Protein AF-A0A923ZFN4-F1 (afdb_monomer)

Nearest PDB structures (foldseek):
  6bqt-assembly4_K  TM=2.083E-01  e=9.042E+00  Homo sapiens

Foldseek 3Di:
DQVVLLVLLLQLLQQCQDQDLVSNLVSLVSLLVVLQVQLVVLVVCVVVCLVVPFDPPDCLNVVLNVSSVVSNVVSVVSVVCSVVSVVDRDPDAACDADQVHHHSVLSSLVSSLVSLCSVLLSLLSVLVSGDPPDPVSVVSLLSSLQSLVVNLVSLVVNVVSPVVGHHHDDDDPLVVLVVVLSVLSNLLSLLSLLVDPAFRDYPNDTHHRDPHDPVSVCCNNPVSSVVNVVSVVVNVVVVVVVVVVVVD

Radius of gyration: 18.74 Å; Cα contacts (8 Å, |Δi|>4): 262; chains: 1; bounding box: 46×37×54 Å

Sequence (248 aa):
MTSFYLGLALALALTLNVRSPWLRAIGSLVAVAAMTLMAWSIILANRDGTFAAVAAGNSTPTILNVAAGILIVGALLILVAIPRLFRRDAGIVPPRSTVAAYGHLTRALHWASAILIIAAFTMGLFTAILPESRPERAEFLATHMAIGGAIFLLTMARLFERLVRPAPPTAGAAQGGHFLLYCLLIAISLTGLALATAPIPLLGLSLPNLPPSPIAEPLHRIVLPILLALLFAAHLGGAVKAIGRMAR

pLDDT: mean 93.88, std 5.05, range [63.19, 98.56]

Solvent-accessible surface area (backbone atoms only — not comparable to full-atom values): 13261 Å² total; per-residue (Å²): 115,51,69,57,58,55,48,49,21,49,50,38,18,51,25,67,70,50,66,53,41,66,49,29,42,52,26,49,52,52,50,30,50,52,32,46,52,54,24,47,53,52,54,44,34,62,74,74,42,56,48,73,73,46,62,91,88,60,61,58,60,59,53,48,52,52,48,26,53,51,30,48,53,50,27,51,54,51,61,72,44,44,72,55,42,74,75,46,85,60,70,87,69,43,79,57,44,32,62,85,42,71,7,51,59,60,50,26,52,50,42,25,42,54,47,46,49,55,51,31,53,56,44,50,54,50,45,71,61,48,55,91,85,42,74,66,39,58,56,51,45,54,29,30,53,34,46,38,52,49,44,36,54,48,50,51,52,50,51,50,48,61,72,79,35,52,57,50,89,66,65,68,70,62,39,54,50,53,52,52,50,52,54,47,50,47,50,39,31,52,23,47,28,21,68,36,92,55,62,43,68,48,97,91,42,70,43,74,43,42,77,75,50,90,64,26,57,61,36,43,76,47,54,44,52,52,54,46,53,53,52,50,52,52,50,51,53,52,51,54,55,53,54,60,58,75,75,108

Structure (mmCIF, N/CA/C/O backbone):
data_AF-A0A923ZFN4-F1
#
_entry.id   AF-A0A923ZFN4-F1
#
loop_
_atom_site.group_PDB
_atom_site.id
_atom_site.type_symbol
_atom_site.label_atom_id
_atom_site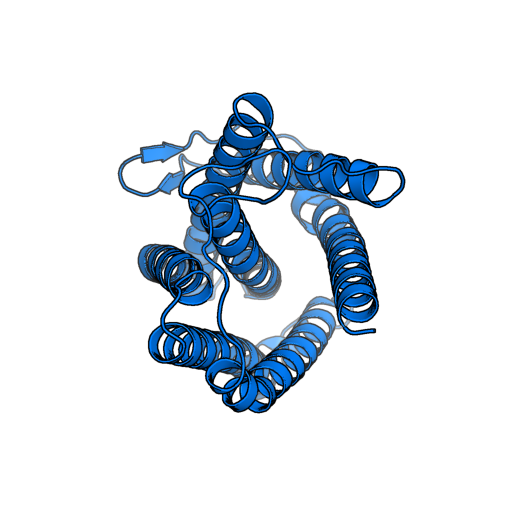.label_alt_id
_atom_site.label_comp_id
_atom_site.label_asym_id
_atom_site.label_entity_id
_atom_site.label_seq_id
_atom_site.pdbx_PDB_ins_code
_atom_site.Cartn_x
_atom_site.Cartn_y
_atom_site.Cartn_z
_atom_site.occupancy
_atom_site.B_iso_or_equiv
_atom_site.auth_seq_id
_atom_site.auth_comp_id
_atom_site.auth_asym_id
_atom_site.auth_atom_id
_atom_site.pdbx_PDB_model_num
ATOM 1 N N . MET A 1 1 ? 2.530 -11.638 13.449 1.00 91.31 1 MET A N 1
ATOM 2 C CA . MET A 1 1 ? 2.199 -11.549 11.998 1.00 91.31 1 MET A CA 1
ATOM 3 C C . MET A 1 1 ? 3.157 -10.729 11.106 1.00 91.31 1 MET A C 1
ATOM 5 O O . MET A 1 1 ? 3.299 -11.075 9.938 1.00 91.31 1 MET A O 1
ATOM 9 N N . THR A 1 2 ? 3.825 -9.667 11.574 1.00 94.75 2 THR A N 1
ATOM 10 C CA . THR A 1 2 ? 4.636 -8.744 10.734 1.00 94.75 2 THR A CA 1
ATOM 11 C C . THR A 1 2 ? 5.609 -9.401 9.746 1.00 94.75 2 THR A C 1
ATOM 13 O O . THR A 1 2 ? 5.580 -9.081 8.557 1.00 94.75 2 THR A O 1
ATOM 16 N N . SER A 1 3 ? 6.447 -10.340 10.197 1.00 94.50 3 SER A N 1
ATOM 17 C CA . SER A 1 3 ? 7.467 -10.977 9.347 1.00 94.50 3 SER A CA 1
ATOM 18 C C . SER A 1 3 ? 6.876 -11.694 8.132 1.00 94.50 3 SER A C 1
ATOM 20 O O . SER A 1 3 ? 7.501 -11.713 7.074 1.00 94.50 3 SER A O 1
ATOM 22 N N . PHE A 1 4 ? 5.655 -12.228 8.253 1.00 95.62 4 PHE A N 1
ATOM 23 C CA . PHE A 1 4 ? 4.947 -12.854 7.139 1.00 95.62 4 PHE A CA 1
ATOM 24 C C . PHE A 1 4 ? 4.652 -11.842 6.027 1.00 95.62 4 PHE A C 1
ATOM 26 O O . PHE A 1 4 ? 4.982 -12.100 4.875 1.00 95.62 4 PHE A O 1
ATOM 33 N N . TYR A 1 5 ? 4.101 -10.669 6.355 1.00 97.31 5 TYR A N 1
ATOM 34 C CA . TYR A 1 5 ? 3.775 -9.646 5.356 1.00 97.31 5 TYR A CA 1
ATOM 35 C C . TYR A 1 5 ? 5.023 -9.055 4.696 1.00 97.31 5 TYR A C 1
ATOM 37 O O . TYR A 1 5 ? 5.033 -8.843 3.485 1.00 97.31 5 TYR A O 1
ATOM 45 N N . LEU A 1 6 ? 6.092 -8.836 5.469 1.00 97.56 6 LEU A N 1
ATOM 46 C CA . LEU A 1 6 ? 7.369 -8.363 4.927 1.00 97.56 6 LEU A CA 1
ATOM 47 C C . LEU A 1 6 ? 8.006 -9.409 4.000 1.00 97.56 6 LEU A C 1
ATOM 49 O O . LEU A 1 6 ? 8.439 -9.071 2.898 1.00 97.56 6 LEU A O 1
ATOM 53 N N . GLY A 1 7 ? 8.006 -10.681 4.412 1.00 97.44 7 GLY A N 1
ATOM 54 C CA . GLY A 1 7 ? 8.492 -11.795 3.599 1.00 97.44 7 GLY A CA 1
ATOM 55 C C . GLY A 1 7 ? 7.668 -11.997 2.327 1.00 97.44 7 GLY A C 1
ATOM 56 O O . GLY A 1 7 ? 8.239 -12.145 1.249 1.00 97.44 7 GLY A O 1
ATOM 57 N N . LEU A 1 8 ? 6.338 -11.921 2.423 1.00 97.44 8 LEU A N 1
ATOM 58 C CA . LEU A 1 8 ? 5.418 -11.997 1.287 1.00 97.44 8 LEU A CA 1
ATOM 59 C C . LEU A 1 8 ? 5.671 -10.862 0.289 1.00 97.44 8 LEU A C 1
ATOM 61 O O . LEU A 1 8 ? 5.807 -11.116 -0.908 1.00 97.44 8 LEU A O 1
ATOM 65 N N . ALA A 1 9 ? 5.778 -9.620 0.771 1.00 97.94 9 ALA A N 1
ATOM 66 C CA . ALA A 1 9 ? 6.059 -8.466 -0.075 1.00 97.94 9 ALA A CA 1
ATOM 67 C C . ALA A 1 9 ? 7.410 -8.594 -0.783 1.00 97.94 9 ALA A C 1
ATOM 69 O O . ALA A 1 9 ? 7.492 -8.328 -1.980 1.00 97.94 9 ALA A O 1
ATOM 70 N N . LEU A 1 10 ? 8.449 -9.052 -0.078 1.00 96.94 10 LEU A N 1
ATOM 71 C CA . LEU A 1 10 ? 9.763 -9.298 -0.667 1.00 96.94 10 LEU A CA 1
ATOM 72 C C . LEU A 1 10 ? 9.712 -10.415 -1.719 1.00 96.94 10 LEU A C 1
ATOM 74 O O . LEU A 1 10 ? 10.181 -10.222 -2.839 1.00 96.94 10 LEU A O 1
ATOM 78 N N . ALA A 1 11 ? 9.114 -11.562 -1.394 1.00 97.19 11 ALA A N 1
ATOM 79 C CA . ALA A 1 11 ? 9.024 -12.704 -2.299 1.00 97.19 11 ALA A CA 1
ATOM 80 C C . ALA A 1 11 ? 8.291 -12.342 -3.599 1.00 97.19 11 ALA A C 1
ATOM 82 O O . ALA A 1 11 ? 8.778 -12.625 -4.697 1.00 97.19 11 ALA A O 1
ATOM 83 N N . LEU A 1 12 ? 7.154 -11.654 -3.495 1.00 97.25 12 LEU A N 1
ATOM 84 C CA . LEU A 1 12 ? 6.403 -11.162 -4.648 1.00 97.25 12 LEU A CA 1
ATOM 85 C C . LEU A 1 12 ? 7.184 -10.091 -5.423 1.00 97.25 12 LEU A C 1
ATOM 87 O O . LEU A 1 12 ? 7.295 -10.173 -6.645 1.00 97.25 12 LEU A O 1
ATOM 91 N N . ALA A 1 13 ? 7.797 -9.125 -4.736 1.00 95.88 13 ALA A N 1
ATOM 92 C CA . ALA A 1 13 ? 8.607 -8.097 -5.383 1.00 95.88 13 ALA A CA 1
ATOM 93 C C . ALA A 1 13 ? 9.790 -8.680 -6.169 1.00 95.88 13 ALA A C 1
ATOM 95 O O . ALA A 1 13 ? 10.148 -8.148 -7.218 1.00 95.88 13 ALA A O 1
ATOM 96 N N . LEU A 1 14 ? 10.391 -9.777 -5.711 1.00 94.19 14 LEU A N 1
ATOM 97 C CA . LEU A 1 14 ? 11.477 -10.435 -6.431 1.00 94.19 14 LEU A CA 1
ATOM 98 C C . LEU A 1 14 ? 10.945 -11.279 -7.594 1.00 94.19 14 LEU A C 1
ATOM 100 O O . LEU A 1 14 ? 11.364 -11.084 -8.735 1.00 94.19 14 LEU A O 1
ATOM 104 N N . THR A 1 15 ? 9.977 -12.161 -7.339 1.00 94.19 15 THR A N 1
ATOM 105 C CA . THR A 1 15 ? 9.448 -13.106 -8.341 1.00 94.19 15 THR A CA 1
ATOM 106 C C . THR A 1 15 ? 8.744 -12.426 -9.513 1.00 94.19 15 THR A C 1
ATOM 108 O O . THR A 1 15 ? 8.854 -12.902 -10.640 1.00 94.19 15 THR A O 1
ATOM 111 N N . LEU A 1 16 ? 8.095 -11.276 -9.313 1.00 89.69 16 LEU A N 1
ATOM 112 C CA . LEU A 1 16 ? 7.432 -10.537 -10.397 1.00 89.69 16 LEU A CA 1
ATOM 113 C C . LEU A 1 16 ? 8.415 -9.856 -11.371 1.00 89.69 16 LEU A C 1
ATOM 115 O O . LEU A 1 16 ? 8.014 -9.431 -12.456 1.00 89.69 16 LEU A O 1
ATOM 119 N N . ASN A 1 17 ? 9.704 -9.760 -11.023 1.00 87.56 17 ASN A N 1
ATOM 120 C CA . ASN A 1 17 ? 10.714 -9.037 -11.806 1.00 87.56 17 ASN A CA 1
ATOM 121 C C . ASN A 1 17 ? 11.792 -9.932 -12.436 1.00 87.56 17 ASN A C 1
ATOM 123 O O . ASN A 1 17 ? 12.733 -9.414 -13.042 1.00 87.56 17 ASN A O 1
ATOM 127 N N . VAL A 1 18 ? 11.668 -11.255 -12.325 1.00 89.81 18 VAL A N 1
ATOM 128 C CA . VAL A 1 18 ? 12.630 -12.203 -12.906 1.00 89.81 18 VAL A CA 1
ATOM 129 C C . VAL A 1 18 ? 12.331 -12.532 -14.369 1.00 89.81 18 VAL A C 1
ATOM 131 O O . VAL A 1 18 ? 11.189 -12.479 -14.835 1.00 89.81 18 VAL A O 1
ATOM 134 N N . ARG A 1 19 ? 13.376 -12.944 -15.096 1.00 90.44 19 ARG A N 1
ATOM 135 C CA . ARG A 1 19 ? 13.279 -13.361 -16.502 1.00 90.44 19 ARG A CA 1
ATOM 136 C C . ARG A 1 19 ? 12.526 -14.681 -16.684 1.00 90.44 19 ARG A C 1
ATOM 138 O O . ARG A 1 19 ? 11.829 -14.838 -17.684 1.00 90.44 19 ARG A O 1
ATOM 145 N N . SER A 1 20 ? 12.621 -15.599 -15.722 1.00 92.69 20 SER A N 1
ATOM 146 C CA . SER A 1 20 ? 11.948 -16.901 -15.795 1.00 92.69 20 SER A CA 1
ATOM 147 C C . SER A 1 20 ? 10.418 -16.742 -15.773 1.00 92.69 20 SER A C 1
ATOM 149 O O . SER A 1 20 ? 9.884 -16.201 -14.799 1.00 92.69 20 SER A O 1
ATOM 151 N N . PRO A 1 21 ? 9.688 -17.213 -16.804 1.00 93.81 21 PRO A N 1
ATOM 152 C CA . PRO A 1 21 ? 8.227 -17.167 -16.816 1.00 93.81 21 PRO A CA 1
ATOM 153 C C . PRO A 1 21 ? 7.611 -18.039 -15.717 1.00 93.81 21 PRO A C 1
ATOM 155 O O . PRO A 1 21 ? 6.605 -17.646 -15.133 1.00 93.81 21 PRO A O 1
ATOM 158 N N . TRP A 1 22 ? 8.258 -19.155 -15.369 1.00 94.69 22 TRP A N 1
ATOM 159 C CA . TRP A 1 22 ? 7.833 -20.040 -14.284 1.00 94.69 22 TRP A CA 1
ATOM 160 C C . TRP A 1 22 ? 7.834 -19.334 -12.932 1.00 94.69 22 TRP A C 1
ATOM 162 O O . TRP A 1 22 ? 6.833 -19.352 -12.223 1.00 94.69 22 TRP A O 1
ATOM 172 N N . LEU A 1 23 ? 8.925 -18.642 -12.598 1.00 94.75 23 LEU A N 1
ATOM 173 C CA . LEU A 1 23 ? 9.010 -17.907 -11.336 1.00 94.75 23 LEU A CA 1
ATOM 174 C C . LEU A 1 23 ? 8.000 -16.750 -11.276 1.00 94.75 23 LEU A C 1
ATOM 176 O O . LEU A 1 23 ? 7.400 -16.525 -10.227 1.00 94.75 23 LEU A O 1
ATOM 180 N N . ARG A 1 24 ? 7.744 -16.056 -12.397 1.00 94.69 24 ARG A N 1
ATOM 181 C CA . ARG A 1 24 ? 6.680 -15.037 -12.461 1.00 94.69 24 ARG A CA 1
ATOM 182 C C . ARG A 1 24 ? 5.289 -15.636 -12.264 1.00 94.69 24 ARG A C 1
ATOM 184 O O . ARG A 1 24 ? 4.461 -15.020 -11.595 1.00 94.69 24 ARG A O 1
ATOM 191 N N . ALA A 1 25 ? 5.027 -16.808 -12.843 1.00 96.06 25 ALA A N 1
ATOM 192 C CA . ALA A 1 25 ? 3.762 -17.516 -12.679 1.00 96.06 25 ALA A CA 1
ATOM 193 C C . ALA A 1 25 ? 3.554 -17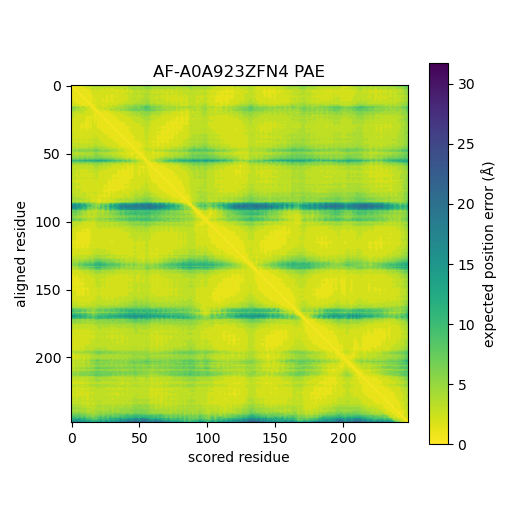.948 -11.221 1.00 96.06 25 ALA A C 1
ATOM 195 O O . ALA A 1 25 ? 2.489 -17.693 -10.668 1.00 96.06 25 ALA A O 1
ATOM 196 N N . ILE A 1 26 ? 4.586 -18.495 -10.568 1.00 96.69 26 ILE A N 1
ATOM 197 C CA . ILE A 1 26 ? 4.554 -18.823 -9.133 1.00 96.69 26 ILE A CA 1
ATOM 198 C C . ILE A 1 26 ? 4.272 -17.567 -8.303 1.00 96.69 26 ILE A C 1
ATOM 200 O O . ILE A 1 26 ? 3.350 -17.570 -7.494 1.00 96.69 26 ILE A O 1
ATOM 204 N N . GLY A 1 27 ? 4.994 -16.467 -8.545 1.00 96.81 27 GLY A N 1
ATOM 205 C CA . GLY A 1 27 ? 4.738 -15.191 -7.869 1.00 96.81 27 GLY A CA 1
ATOM 206 C C . GLY A 1 27 ? 3.304 -14.691 -8.072 1.00 96.81 27 GLY A C 1
ATOM 207 O O . GLY A 1 27 ? 2.654 -14.248 -7.132 1.00 96.81 27 GLY A O 1
ATOM 208 N N . SER A 1 28 ? 2.766 -14.832 -9.284 1.00 96.75 28 SER A N 1
ATOM 209 C CA . SER A 1 28 ? 1.380 -14.472 -9.598 1.00 96.75 28 SER A CA 1
ATOM 210 C C . SER A 1 28 ? 0.369 -15.343 -8.846 1.00 96.75 28 SER A C 1
ATOM 212 O O . SER A 1 28 ? -0.601 -14.813 -8.318 1.00 96.75 28 SER A O 1
ATOM 214 N N . LEU A 1 29 ? 0.610 -16.651 -8.722 1.00 97.81 29 LEU A N 1
ATOM 215 C CA . LEU A 1 29 ? -0.232 -17.549 -7.923 1.00 97.81 29 LEU A CA 1
ATOM 216 C C . LEU A 1 29 ? -0.176 -17.216 -6.428 1.00 97.81 29 LEU A C 1
ATOM 218 O O . LEU A 1 29 ? -1.212 -17.208 -5.769 1.00 97.81 29 LEU A O 1
ATOM 222 N N . VAL A 1 30 ? 1.003 -16.876 -5.899 1.00 97.81 30 VAL A N 1
ATOM 223 C CA . VAL A 1 30 ? 1.152 -16.413 -4.510 1.00 97.81 30 VAL A CA 1
ATOM 224 C C . VAL A 1 30 ? 0.383 -15.106 -4.289 1.00 97.81 30 VAL A C 1
ATOM 226 O O . VAL A 1 30 ? -0.302 -14.966 -3.277 1.00 97.81 30 VAL A O 1
ATOM 229 N N . ALA A 1 31 ? 0.427 -14.169 -5.242 1.00 97.50 31 ALA A N 1
ATOM 230 C CA . ALA A 1 31 ? -0.351 -12.934 -5.170 1.00 97.50 31 ALA A CA 1
ATOM 231 C C . ALA A 1 31 ? -1.862 -13.215 -5.199 1.00 97.50 31 ALA A C 1
ATOM 233 O O . ALA A 1 31 ? -2.594 -12.686 -4.365 1.00 97.50 31 ALA A O 1
ATOM 234 N N . VAL A 1 32 ? -2.322 -14.098 -6.095 1.00 98.06 32 VAL A N 1
ATOM 235 C CA . VAL A 1 32 ? -3.722 -14.554 -6.160 1.00 98.06 32 VAL A CA 1
ATOM 236 C C . VAL A 1 32 ? -4.160 -15.166 -4.831 1.00 98.06 32 VAL A C 1
ATOM 238 O O . VAL A 1 32 ? -5.218 -14.802 -4.319 1.00 98.06 32 VAL A O 1
ATOM 241 N N . ALA A 1 33 ? -3.346 -16.042 -4.239 1.00 97.88 33 ALA A N 1
ATOM 242 C CA . ALA A 1 33 ? -3.643 -16.655 -2.949 1.00 97.88 33 ALA A CA 1
ATOM 243 C C . ALA A 1 33 ? -3.748 -15.603 -1.835 1.00 97.88 33 ALA A C 1
ATOM 245 O O . ALA A 1 33 ? -4.729 -15.595 -1.096 1.00 97.88 33 ALA A O 1
ATOM 246 N N . ALA A 1 34 ? -2.800 -14.664 -1.753 1.00 97.31 34 ALA A N 1
ATOM 247 C CA . ALA A 1 34 ? -2.824 -13.591 -0.759 1.00 97.31 34 ALA A CA 1
ATOM 248 C C . ALA A 1 34 ? -4.062 -12.686 -0.897 1.00 97.31 34 ALA A C 1
ATOM 250 O O . ALA A 1 34 ? -4.728 -12.387 0.093 1.00 97.31 34 ALA A O 1
ATOM 251 N N . MET A 1 35 ? -4.407 -12.289 -2.126 1.00 97.56 35 MET A N 1
ATOM 252 C CA . MET A 1 35 ? -5.598 -11.481 -2.409 1.00 97.56 35 MET A CA 1
ATOM 253 C C . MET A 1 35 ? -6.883 -12.236 -2.059 1.00 97.56 35 MET A C 1
ATOM 255 O O . MET A 1 35 ? -7.792 -11.657 -1.466 1.00 97.56 35 MET A O 1
ATOM 259 N N . THR A 1 36 ? -6.934 -13.534 -2.368 1.00 97.06 36 THR A N 1
ATOM 260 C CA . THR A 1 36 ? -8.077 -14.400 -2.052 1.00 97.06 36 THR A CA 1
ATOM 261 C C . THR A 1 36 ? -8.246 -14.569 -0.547 1.00 97.06 36 THR A C 1
ATOM 263 O O . THR A 1 36 ? -9.356 -14.421 -0.053 1.00 97.06 36 THR A O 1
ATOM 266 N N . LEU A 1 37 ? -7.166 -14.815 0.202 1.00 96.69 37 LEU A N 1
ATOM 267 C CA . LEU A 1 37 ? -7.213 -14.931 1.663 1.00 96.69 37 LEU A CA 1
ATOM 268 C C . LEU A 1 37 ? -7.662 -13.625 2.328 1.00 96.69 37 LEU A C 1
ATOM 270 O O . LEU A 1 37 ? -8.460 -13.649 3.262 1.00 96.69 37 LEU A O 1
ATOM 274 N N . MET A 1 38 ? -7.199 -12.480 1.823 1.00 96.06 38 MET A N 1
ATOM 275 C CA . MET A 1 38 ? -7.615 -11.174 2.332 1.00 96.06 38 MET A CA 1
ATOM 276 C C . MET A 1 38 ? -9.097 -10.892 2.044 1.00 96.06 38 MET A C 1
ATOM 278 O O . MET A 1 38 ? -9.824 -10.480 2.945 1.00 96.06 38 MET A O 1
ATOM 282 N N . ALA A 1 39 ? -9.573 -11.175 0.827 1.00 97.19 39 ALA A N 1
ATOM 283 C CA . ALA A 1 39 ? -10.993 -11.072 0.493 1.00 97.19 39 ALA A CA 1
ATOM 284 C C . ALA A 1 39 ? -11.845 -12.049 1.319 1.00 97.19 39 ALA A C 1
ATOM 286 O O . ALA A 1 39 ? -12.910 -11.683 1.811 1.00 97.19 39 ALA A O 1
ATOM 287 N N . TRP A 1 40 ? -11.357 -13.274 1.522 1.00 97.44 40 TRP A N 1
ATOM 288 C CA . TRP A 1 40 ? -12.022 -14.287 2.335 1.00 97.44 40 TRP A CA 1
ATOM 289 C C . TRP A 1 40 ? -12.164 -13.853 3.793 1.00 97.44 40 TRP A C 1
ATOM 291 O O . TRP A 1 40 ? -13.243 -13.996 4.355 1.00 97.44 40 TRP A O 1
ATOM 301 N N . SER A 1 41 ? -11.127 -13.250 4.382 1.00 94.19 41 SER A N 1
ATOM 302 C CA . SER A 1 41 ? -11.187 -12.677 5.735 1.00 94.19 41 SER A CA 1
ATOM 303 C C . SER A 1 41 ? -12.311 -11.639 5.875 1.00 94.19 41 SER A C 1
ATOM 305 O O . SER A 1 41 ? -13.090 -11.674 6.824 1.00 94.19 41 SER A O 1
ATOM 307 N N . ILE A 1 42 ? -12.470 -10.763 4.878 1.00 95.88 42 ILE A N 1
ATOM 308 C CA . ILE A 1 42 ? -13.554 -9.770 4.851 1.00 95.88 42 ILE A CA 1
ATOM 309 C C . ILE A 1 42 ? -14.925 -10.452 4.727 1.00 95.88 42 ILE A C 1
ATOM 311 O O . ILE A 1 42 ? -15.876 -10.080 5.410 1.00 95.88 42 ILE A O 1
ATOM 315 N N . ILE A 1 43 ? -15.044 -11.480 3.885 1.00 96.56 43 ILE A N 1
ATOM 316 C CA . ILE A 1 43 ? -16.287 -12.253 3.742 1.00 96.56 43 ILE A CA 1
ATOM 317 C C . ILE A 1 43 ? -16.641 -12.968 5.052 1.00 96.56 43 ILE A C 1
ATOM 319 O O . ILE A 1 43 ? -17.807 -12.969 5.443 1.00 96.56 43 ILE A O 1
ATOM 323 N N . LEU A 1 44 ? -15.656 -13.536 5.752 1.00 95.25 44 LEU A N 1
ATOM 324 C CA . LEU A 1 44 ? -15.857 -14.147 7.065 1.00 95.25 44 LEU A CA 1
ATOM 325 C C . LEU A 1 44 ? -16.379 -13.132 8.081 1.00 95.25 44 LEU A C 1
ATOM 327 O O . LEU A 1 44 ? -17.351 -13.436 8.761 1.00 95.25 44 LEU A O 1
ATOM 331 N N . ALA A 1 45 ? -15.840 -11.911 8.093 1.00 93.12 45 ALA A N 1
ATOM 332 C CA . ALA A 1 45 ? -16.291 -10.853 8.996 1.00 93.12 45 ALA A CA 1
ATOM 333 C C . ALA A 1 45 ? -17.756 -10.411 8.763 1.00 93.12 45 ALA A C 1
ATOM 335 O O . ALA A 1 45 ? -18.410 -9.891 9.670 1.00 93.12 45 ALA A O 1
ATOM 336 N N . ASN A 1 46 ? -18.311 -10.638 7.564 1.00 94.25 46 ASN A N 1
ATOM 337 C CA . ASN A 1 46 ? -19.752 -10.485 7.324 1.00 94.25 46 ASN A CA 1
ATOM 338 C C . ASN A 1 46 ? -20.565 -11.638 7.931 1.00 94.25 46 ASN A C 1
ATOM 340 O O . ASN A 1 46 ? -21.708 -11.443 8.334 1.00 94.25 46 ASN A O 1
ATOM 344 N N . ARG A 1 47 ? -20.001 -12.850 7.946 1.00 95.25 47 ARG A N 1
ATOM 345 C CA . ARG A 1 47 ? -20.690 -14.085 8.349 1.00 95.25 47 ARG A CA 1
ATOM 346 C C . ARG A 1 47 ? -20.616 -14.361 9.845 1.00 95.25 47 ARG A C 1
ATOM 348 O O . ARG A 1 47 ? -21.536 -14.965 10.381 1.00 95.25 47 ARG A O 1
ATOM 355 N N . ASP A 1 48 ? -19.547 -13.937 10.507 1.00 92.62 48 ASP A N 1
ATOM 356 C CA . ASP A 1 48 ? -19.315 -14.169 11.937 1.00 92.62 48 ASP A CA 1
ATOM 357 C C . ASP A 1 48 ? -19.910 -13.074 12.846 1.00 92.62 48 ASP A C 1
ATOM 359 O O . ASP A 1 48 ? -19.700 -13.079 14.058 1.00 92.62 48 ASP A O 1
ATOM 363 N N . GLY A 1 49 ? -20.654 -12.126 12.264 1.00 90.94 49 GLY A N 1
ATOM 364 C CA . GLY A 1 49 ? -21.293 -11.022 12.979 1.00 90.94 49 GLY A CA 1
ATOM 365 C C . GLY A 1 49 ? -20.370 -9.839 13.286 1.00 90.94 49 GLY A C 1
ATOM 366 O O . GLY A 1 49 ? -20.853 -8.836 13.809 1.00 90.94 49 GLY A O 1
ATOM 367 N N . THR A 1 50 ? -19.081 -9.890 12.926 1.00 91.81 50 THR A N 1
ATOM 368 C CA . THR A 1 50 ? -18.134 -8.789 13.173 1.00 91.81 50 THR A CA 1
ATOM 369 C C . THR A 1 50 ? -18.601 -7.491 12.519 1.00 91.81 50 THR A C 1
ATOM 371 O O . THR A 1 50 ? -18.609 -6.451 13.169 1.00 91.81 50 THR A O 1
ATOM 374 N N . PHE A 1 51 ? -19.056 -7.530 11.263 1.00 93.88 51 PHE A N 1
ATOM 375 C CA . PHE A 1 51 ? -19.567 -6.333 10.583 1.00 93.88 51 PHE A CA 1
ATOM 376 C C . PHE A 1 51 ? -20.958 -5.927 11.077 1.00 93.88 51 PHE A C 1
ATOM 378 O O . PHE A 1 51 ? -21.258 -4.737 11.125 1.00 93.88 51 PHE A O 1
ATOM 385 N N . ALA A 1 52 ? -21.788 -6.891 11.485 1.00 92.25 52 ALA A N 1
ATOM 386 C CA . ALA A 1 52 ? -23.119 -6.620 12.029 1.00 92.25 52 ALA A CA 1
ATOM 387 C C . ALA A 1 52 ? -23.065 -5.895 13.387 1.00 92.25 52 ALA A C 1
ATOM 389 O O . ALA A 1 52 ? -23.988 -5.162 13.726 1.00 92.25 52 ALA A O 1
ATOM 390 N N . ALA A 1 53 ? -21.979 -6.069 14.146 1.00 91.38 53 ALA A N 1
ATOM 391 C CA . ALA A 1 53 ? -21.752 -5.388 15.420 1.00 91.38 53 ALA A CA 1
ATOM 392 C C . ALA A 1 53 ? -21.294 -3.922 15.274 1.00 91.38 53 ALA A C 1
ATOM 394 O O . ALA A 1 53 ? -21.207 -3.200 16.267 1.00 91.38 53 ALA A O 1
ATOM 395 N N . VAL A 1 54 ? -20.976 -3.468 14.057 1.00 91.75 54 VAL A N 1
ATOM 396 C CA . VAL A 1 54 ? -20.530 -2.094 13.797 1.00 91.75 54 VAL A CA 1
ATOM 397 C C . VAL A 1 54 ? -21.735 -1.147 13.754 1.00 91.75 54 VAL A C 1
ATOM 399 O O . VAL A 1 54 ? -22.772 -1.464 13.179 1.00 91.75 54 VAL A O 1
ATOM 402 N N . ALA A 1 55 ? -21.595 0.048 14.337 1.00 90.81 55 ALA A N 1
ATOM 403 C CA . ALA A 1 55 ? -22.656 1.056 14.358 1.00 90.81 55 ALA A CA 1
ATOM 404 C C . ALA A 1 55 ? -23.161 1.413 12.943 1.00 90.81 55 ALA A C 1
ATOM 406 O O . ALA A 1 55 ? -22.362 1.652 12.037 1.00 90.81 55 ALA A O 1
ATOM 407 N N . ALA A 1 56 ? -24.484 1.541 12.783 1.00 84.50 56 ALA A N 1
ATOM 408 C CA . ALA A 1 56 ? -25.165 1.691 11.489 1.00 84.50 56 ALA A CA 1
ATOM 409 C C . ALA A 1 56 ? -24.721 2.900 10.631 1.00 84.50 56 ALA A C 1
ATOM 411 O O . ALA A 1 56 ? -24.937 2.902 9.423 1.00 84.50 56 ALA A O 1
ATOM 412 N N . GLY A 1 57 ? -24.088 3.920 11.223 1.00 88.00 57 GLY A N 1
ATOM 413 C CA . GLY A 1 57 ? -23.546 5.083 10.504 1.00 88.00 57 GLY A CA 1
ATOM 414 C C . GLY A 1 57 ? -22.100 4.931 10.011 1.00 88.00 57 GLY A C 1
ATOM 415 O O . GLY A 1 57 ? -21.588 5.822 9.339 1.00 88.00 57 GLY A O 1
ATOM 416 N N . ASN A 1 58 ? -21.410 3.839 10.349 1.00 91.50 58 ASN A N 1
ATOM 417 C CA . ASN A 1 58 ? -20.019 3.629 9.962 1.00 91.50 58 ASN A CA 1
ATOM 418 C C . ASN A 1 58 ? -19.945 2.894 8.615 1.00 91.50 58 ASN A C 1
ATOM 420 O O . ASN A 1 58 ? -20.349 1.741 8.495 1.00 91.50 58 ASN A O 1
ATOM 424 N N . SER A 1 59 ? -19.377 3.545 7.600 1.00 93.19 59 SER A N 1
ATOM 425 C CA . SER A 1 59 ? -19.253 2.998 6.244 1.00 93.19 59 SER A CA 1
ATOM 426 C C . SER A 1 59 ? -18.080 2.028 6.054 1.00 93.19 59 SER A C 1
ATOM 428 O O . SER A 1 59 ? -17.903 1.497 4.958 1.00 93.19 59 SER A O 1
ATOM 430 N N . THR A 1 60 ? -17.257 1.787 7.077 1.00 94.00 60 THR A N 1
ATOM 431 C CA . THR A 1 60 ? -16.056 0.940 6.970 1.00 94.00 60 THR A CA 1
ATOM 432 C C . THR A 1 60 ? -16.363 -0.501 6.536 1.00 94.00 60 THR A C 1
ATOM 434 O O . THR A 1 60 ? -15.668 -0.979 5.638 1.00 94.00 60 THR A O 1
ATOM 437 N N . PRO A 1 61 ? -17.412 -1.185 7.047 1.00 95.88 61 PRO A N 1
ATOM 438 C CA . PRO A 1 61 ? -17.825 -2.493 6.527 1.00 95.88 61 PRO A CA 1
ATOM 439 C C . PRO A 1 61 ? -18.130 -2.474 5.023 1.00 95.88 61 PRO A C 1
ATOM 441 O O . PRO A 1 61 ? -17.697 -3.357 4.282 1.00 95.88 61 PRO A O 1
ATOM 444 N N . THR A 1 62 ? -18.817 -1.435 4.540 1.00 95.62 62 THR A N 1
ATOM 445 C CA . THR A 1 62 ? -19.107 -1.258 3.109 1.00 95.62 62 THR A CA 1
ATOM 446 C C . THR A 1 62 ? -17.825 -1.071 2.301 1.00 95.62 62 THR A C 1
ATOM 448 O O . THR A 1 62 ? -17.650 -1.721 1.272 1.00 95.62 62 THR A O 1
ATOM 451 N N . ILE A 1 63 ? -16.899 -0.233 2.778 1.00 95.44 63 ILE A N 1
ATOM 452 C CA . ILE A 1 63 ? -15.604 0.000 2.120 1.00 95.44 63 ILE A CA 1
ATOM 453 C C . ILE A 1 63 ? -14.791 -1.299 2.054 1.00 95.44 63 ILE A C 1
ATOM 455 O O . ILE A 1 63 ? -14.236 -1.619 1.003 1.00 95.44 63 ILE A O 1
ATOM 459 N N . LEU A 1 64 ? -14.755 -2.079 3.138 1.00 96.31 64 LEU A N 1
ATOM 460 C CA . LEU A 1 64 ? -14.089 -3.382 3.168 1.00 96.31 64 LEU A CA 1
ATOM 461 C C . LEU A 1 64 ? -14.727 -4.361 2.177 1.00 96.31 64 LEU A C 1
ATOM 463 O O . LEU A 1 64 ? -14.007 -5.023 1.436 1.00 96.31 64 LEU A O 1
ATOM 467 N N . ASN A 1 65 ? -16.056 -4.416 2.084 1.00 97.44 65 ASN A N 1
ATOM 468 C CA . ASN A 1 65 ? -16.741 -5.261 1.101 1.00 97.44 65 ASN A CA 1
ATOM 469 C C . ASN A 1 65 ? -16.422 -4.866 -0.350 1.00 97.44 65 ASN A C 1
ATOM 471 O O . ASN A 1 65 ? -16.167 -5.734 -1.188 1.00 97.44 65 ASN A O 1
ATOM 475 N N . VAL A 1 66 ? -16.355 -3.565 -0.646 1.00 96.62 66 VAL A N 1
ATOM 476 C CA . VAL A 1 66 ? -15.888 -3.071 -1.952 1.00 96.62 66 VAL A CA 1
ATOM 477 C C . VAL A 1 66 ? -14.435 -3.485 -2.199 1.00 96.62 66 VAL A C 1
ATOM 479 O O . VAL A 1 66 ? -14.114 -3.978 -3.282 1.00 96.62 66 VAL A O 1
ATOM 482 N N . ALA A 1 67 ? -13.562 -3.358 -1.195 1.00 96.25 67 ALA A N 1
ATOM 483 C CA . ALA A 1 67 ? -12.172 -3.798 -1.289 1.00 96.25 67 ALA A CA 1
ATOM 484 C C . ALA A 1 67 ? -12.069 -5.309 -1.562 1.00 96.25 67 ALA A C 1
ATOM 486 O O . ALA A 1 67 ? -11.302 -5.709 -2.435 1.00 96.25 67 ALA A O 1
ATOM 487 N N . ALA A 1 68 ? -12.879 -6.145 -0.906 1.00 97.69 68 ALA A N 1
ATOM 488 C CA . ALA A 1 68 ? -12.943 -7.581 -1.179 1.00 97.69 68 ALA A CA 1
AT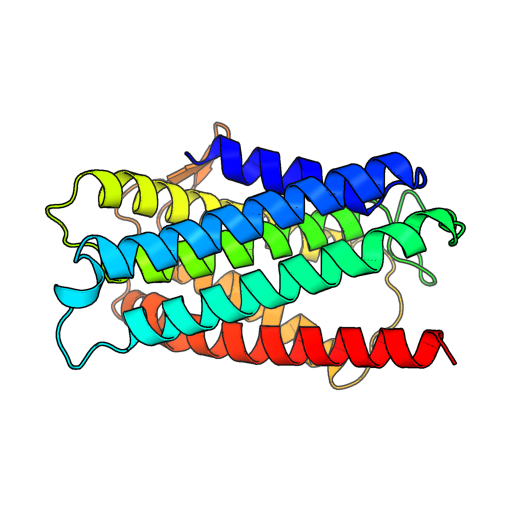OM 489 C C . ALA A 1 68 ? -13.338 -7.871 -2.635 1.00 97.69 68 ALA A C 1
ATOM 491 O O . ALA A 1 68 ? -12.688 -8.683 -3.293 1.00 97.69 68 ALA A O 1
ATOM 492 N N . GLY A 1 69 ? -14.335 -7.162 -3.173 1.00 97.75 69 GLY A N 1
ATOM 493 C CA . GLY A 1 69 ? -14.711 -7.261 -4.586 1.00 97.75 69 GLY A CA 1
ATOM 494 C C . GLY A 1 69 ? -13.558 -6.904 -5.532 1.00 97.75 69 GLY A C 1
ATOM 495 O O . GLY A 1 69 ? -13.261 -7.657 -6.460 1.00 97.75 69 GLY A O 1
ATOM 496 N N . ILE A 1 70 ? -12.849 -5.802 -5.263 1.00 96.12 70 ILE A N 1
ATOM 497 C CA . ILE A 1 70 ? -11.672 -5.378 -6.042 1.00 96.12 70 ILE A CA 1
ATOM 498 C C . ILE A 1 70 ? -10.563 -6.438 -5.987 1.00 96.12 70 ILE A C 1
ATOM 500 O O . ILE A 1 70 ? -9.959 -6.750 -7.014 1.00 96.12 70 ILE A O 1
ATOM 504 N N . LEU A 1 71 ? -10.306 -7.018 -4.813 1.00 97.06 71 LEU A N 1
ATOM 505 C CA . LEU A 1 71 ? -9.308 -8.074 -4.634 1.00 97.06 71 LEU A CA 1
ATOM 506 C C . LEU A 1 71 ? -9.678 -9.342 -5.406 1.00 97.06 71 LEU A C 1
ATOM 508 O O . LEU A 1 71 ? -8.816 -9.919 -6.062 1.00 97.06 71 LEU A O 1
ATOM 512 N N . ILE A 1 72 ? -10.947 -9.751 -5.394 1.00 98.25 72 ILE A N 1
ATOM 513 C CA . ILE A 1 72 ? -11.419 -10.912 -6.160 1.00 98.25 72 ILE A CA 1
ATOM 514 C C . ILE A 1 72 ? -11.242 -10.667 -7.660 1.00 98.25 72 ILE A C 1
ATOM 516 O O . ILE A 1 72 ? -10.655 -11.495 -8.356 1.00 98.25 72 ILE A O 1
ATOM 520 N N . VAL A 1 73 ? -11.682 -9.510 -8.163 1.00 97.62 73 VAL A N 1
ATOM 521 C CA . VAL A 1 73 ? -11.517 -9.155 -9.580 1.00 97.62 73 VAL A CA 1
ATOM 522 C C . VAL A 1 73 ? -10.035 -9.116 -9.955 1.00 97.62 73 VAL A C 1
ATOM 524 O O . VAL A 1 73 ? -9.640 -9.709 -10.956 1.00 97.62 73 VAL A O 1
ATOM 527 N N . GLY A 1 74 ? -9.191 -8.482 -9.139 1.00 95.75 74 GLY A N 1
ATOM 528 C CA . GLY A 1 74 ? -7.749 -8.438 -9.363 1.00 95.75 74 GLY A CA 1
ATOM 529 C C . GLY A 1 74 ? -7.108 -9.830 -9.390 1.00 95.75 74 GLY A C 1
ATOM 530 O O . GLY A 1 74 ? -6.307 -10.114 -10.279 1.00 95.75 74 GLY A O 1
ATOM 531 N N . ALA A 1 75 ? -7.504 -10.723 -8.480 1.00 97.62 75 ALA A N 1
ATOM 532 C CA . ALA A 1 75 ? -7.027 -12.102 -8.440 1.00 97.62 75 ALA A CA 1
ATOM 533 C C . ALA A 1 75 ? -7.420 -12.875 -9.713 1.00 97.62 75 ALA A C 1
ATOM 535 O O . ALA A 1 75 ? -6.576 -13.531 -10.325 1.00 97.62 75 ALA A O 1
ATOM 536 N N . LEU A 1 76 ? -8.667 -12.736 -10.173 1.00 98.19 76 LEU A N 1
ATOM 537 C CA . LEU A 1 76 ? -9.139 -13.350 -11.419 1.00 98.19 76 LEU A CA 1
ATOM 538 C C . LEU A 1 76 ? -8.391 -12.812 -12.645 1.00 98.19 76 LEU A C 1
ATOM 540 O O . LEU A 1 76 ? -7.985 -13.585 -13.513 1.00 98.19 76 LEU A O 1
ATOM 544 N N . LEU A 1 77 ? -8.157 -11.498 -12.707 1.00 95.81 77 LEU A N 1
ATOM 545 C CA . LEU A 1 77 ? -7.399 -10.877 -13.795 1.00 95.81 77 LEU A CA 1
ATOM 546 C C . LEU A 1 77 ? -5.954 -11.385 -13.845 1.00 95.81 77 LEU A C 1
ATOM 548 O O . LEU A 1 77 ? -5.446 -11.664 -14.934 1.00 95.81 77 LEU A O 1
ATOM 552 N N . ILE A 1 78 ? -5.299 -11.540 -12.689 1.00 95.56 78 ILE A N 1
ATOM 553 C CA . ILE A 1 78 ? -3.955 -12.124 -12.610 1.00 95.56 78 ILE A CA 1
ATOM 554 C C . ILE A 1 78 ? -3.990 -13.577 -13.087 1.00 95.56 78 ILE A C 1
ATOM 556 O O . ILE A 1 78 ? -3.181 -13.945 -13.937 1.00 95.56 78 ILE A O 1
ATOM 560 N N . LEU A 1 79 ? -4.947 -14.380 -12.613 1.00 96.94 79 LEU A N 1
ATOM 561 C CA . LEU A 1 79 ? -5.088 -15.789 -12.984 1.00 96.94 79 LEU A CA 1
ATOM 562 C C . LEU A 1 79 ? -5.237 -15.967 -14.505 1.00 96.94 79 LEU A C 1
ATOM 564 O O . LEU A 1 79 ? -4.509 -16.749 -15.116 1.00 96.94 79 LEU A O 1
ATOM 568 N N . VAL A 1 80 ? -6.104 -15.170 -15.139 1.00 97.06 80 VAL A N 1
ATOM 569 C CA . VAL A 1 80 ? -6.311 -15.165 -16.600 1.00 97.06 80 VAL A CA 1
ATOM 570 C C . VAL A 1 80 ? -5.070 -14.678 -17.362 1.00 97.06 80 VAL A C 1
ATOM 572 O O . VAL A 1 80 ? -4.853 -15.054 -18.517 1.00 97.06 80 VAL A O 1
ATOM 575 N N . ALA A 1 81 ? -4.224 -13.852 -16.743 1.00 93.81 81 ALA A N 1
ATOM 576 C CA . ALA A 1 81 ? -2.999 -13.354 -17.360 1.00 93.81 81 ALA A CA 1
ATOM 577 C C . ALA A 1 81 ? -1.828 -14.354 -17.315 1.00 93.81 81 ALA A C 1
ATOM 579 O O . ALA A 1 81 ? -0.905 -14.211 -18.122 1.00 93.81 81 ALA A O 1
ATOM 580 N N . ILE A 1 82 ? -1.853 -15.374 -16.444 1.00 94.88 82 ILE A N 1
ATOM 581 C CA . ILE A 1 82 ? -0.738 -16.325 -16.265 1.00 94.88 82 ILE A CA 1
ATOM 582 C C . ILE A 1 82 ? -0.296 -16.998 -17.577 1.00 94.88 82 ILE A C 1
ATOM 584 O O . ILE A 1 82 ? 0.904 -16.973 -17.859 1.00 94.88 82 ILE A O 1
ATOM 588 N N . PRO A 1 83 ? -1.185 -17.522 -18.448 1.00 95.75 83 PRO A N 1
ATOM 589 C CA . PRO A 1 83 ? -0.758 -18.146 -19.704 1.00 95.75 83 PRO A CA 1
ATOM 590 C C . PRO A 1 83 ? 0.029 -17.199 -20.620 1.00 95.75 83 PRO A C 1
ATOM 592 O O . PRO A 1 83 ? 0.894 -17.629 -21.382 1.00 95.75 83 PRO A O 1
ATOM 595 N N . ARG A 1 84 ? -0.226 -15.885 -20.532 1.00 92.75 84 ARG A N 1
ATOM 596 C CA . ARG A 1 84 ? 0.487 -14.869 -21.323 1.00 92.75 84 ARG A CA 1
ATOM 597 C C . ARG A 1 84 ? 1.936 -14.693 -20.868 1.00 92.75 84 ARG A C 1
ATOM 599 O O . ARG A 1 84 ? 2.750 -14.222 -21.658 1.00 92.75 84 ARG A O 1
ATOM 606 N N . LEU A 1 85 ? 2.274 -15.080 -19.635 1.00 91.06 85 LEU A N 1
ATOM 607 C CA . LEU A 1 85 ? 3.636 -14.984 -19.099 1.00 91.06 85 LEU A CA 1
ATOM 608 C C . LEU A 1 85 ? 4.614 -15.915 -19.817 1.00 91.06 85 LEU A C 1
ATOM 610 O O . LEU A 1 85 ? 5.794 -15.580 -19.885 1.00 91.06 85 LEU A O 1
ATOM 614 N N . PHE A 1 86 ? 4.121 -17.037 -20.348 1.00 93.31 86 PHE A N 1
ATOM 615 C CA . PHE A 1 86 ? 4.901 -18.048 -21.069 1.00 93.31 86 PHE A CA 1
ATOM 616 C C . PHE A 1 86 ? 5.057 -17.749 -22.561 1.00 93.31 86 PHE A C 1
ATOM 618 O O . PHE A 1 86 ? 5.944 -18.294 -23.202 1.00 93.31 86 PHE A O 1
ATOM 625 N N . ARG A 1 87 ? 4.207 -16.874 -23.113 1.00 90.88 87 ARG A N 1
ATOM 626 C CA . ARG A 1 87 ? 4.259 -16.454 -24.524 1.00 90.88 87 ARG A CA 1
ATOM 627 C C . ARG A 1 87 ? 5.089 -15.191 -24.747 1.00 90.88 87 ARG A C 1
ATOM 629 O O . ARG A 1 87 ? 5.303 -14.798 -25.886 1.00 90.88 87 ARG A O 1
ATOM 636 N N . ARG A 1 88 ? 5.474 -14.502 -23.670 1.00 80.94 88 ARG A N 1
ATOM 637 C CA . ARG A 1 88 ? 6.230 -13.249 -23.719 1.00 80.94 88 ARG A CA 1
ATOM 638 C C . ARG A 1 88 ? 7.668 -13.486 -23.296 1.00 80.94 88 ARG A C 1
ATOM 640 O O . ARG A 1 88 ? 7.918 -13.845 -22.143 1.00 80.94 88 ARG A O 1
ATOM 647 N N . ASP A 1 89 ? 8.593 -13.156 -24.187 1.00 74.62 89 ASP A N 1
ATOM 648 C CA . ASP A 1 89 ? 9.993 -13.009 -23.821 1.00 74.62 89 ASP A CA 1
ATOM 649 C C . ASP A 1 89 ? 10.145 -11.794 -22.913 1.00 74.62 89 ASP A C 1
ATOM 651 O O . ASP A 1 89 ? 9.938 -10.643 -23.303 1.00 74.62 89 ASP A O 1
ATOM 655 N N . ALA A 1 90 ? 10.472 -12.053 -21.649 1.00 76.06 90 ALA A N 1
ATOM 656 C CA . ALA A 1 90 ? 10.826 -10.983 -20.738 1.00 76.06 90 ALA A CA 1
ATOM 657 C C . ALA A 1 90 ? 12.182 -10.418 -21.167 1.00 76.06 90 ALA A C 1
ATOM 659 O O . ALA A 1 90 ? 13.208 -11.094 -21.049 1.00 76.06 90 ALA A O 1
ATOM 660 N N . GLY A 1 91 ? 12.168 -9.176 -21.658 1.00 76.75 91 GLY A N 1
ATOM 661 C CA . GLY A 1 91 ? 13.379 -8.422 -21.954 1.00 76.75 91 GLY A CA 1
ATOM 662 C C . GLY A 1 91 ? 14.312 -8.349 -20.742 1.00 76.75 91 GLY A C 1
ATOM 663 O O . GLY A 1 91 ? 13.887 -8.486 -19.590 1.00 76.75 91 GLY A O 1
ATOM 664 N N . ILE A 1 92 ? 15.602 -8.145 -21.005 1.00 82.81 92 ILE A N 1
ATOM 665 C CA . ILE A 1 92 ? 16.611 -8.030 -19.950 1.00 82.81 92 ILE A CA 1
ATOM 666 C C . ILE A 1 92 ? 16.315 -6.772 -19.132 1.00 82.81 92 ILE A C 1
ATOM 668 O O . ILE A 1 92 ? 16.289 -5.660 -19.656 1.00 82.81 92 ILE A O 1
ATOM 672 N N . VAL A 1 93 ? 16.087 -6.958 -17.836 1.00 87.31 93 VAL A N 1
ATOM 673 C CA . VAL A 1 93 ? 15.950 -5.853 -16.889 1.00 87.31 93 VAL A CA 1
ATOM 674 C C . VAL A 1 93 ? 17.356 -5.444 -16.465 1.00 87.31 93 VAL A C 1
ATOM 676 O O . VAL A 1 93 ? 18.143 -6.309 -16.075 1.00 87.31 93 VAL A O 1
ATOM 679 N N . PRO A 1 94 ? 17.720 -4.156 -16.546 1.00 90.56 94 PRO A N 1
ATOM 680 C CA . PRO A 1 94 ? 19.061 -3.754 -16.170 1.00 90.56 94 PRO A CA 1
ATOM 681 C C . PRO A 1 94 ? 19.252 -3.897 -14.645 1.00 90.56 94 PRO A C 1
ATOM 683 O O . PRO A 1 94 ? 18.312 -3.678 -13.871 1.00 90.56 94 PRO A O 1
ATOM 686 N N . PRO A 1 95 ? 20.465 -4.228 -14.163 1.00 88.62 95 PRO A N 1
ATOM 687 C CA . PRO A 1 95 ? 20.752 -4.298 -12.726 1.00 88.62 95 PRO A CA 1
ATOM 688 C C . PRO A 1 95 ? 20.468 -2.984 -11.985 1.00 88.62 95 PRO A C 1
ATOM 690 O O . PRO A 1 95 ? 20.036 -2.986 -10.834 1.00 88.62 95 PRO A O 1
ATOM 693 N N . ARG A 1 96 ? 20.689 -1.852 -12.661 1.00 91.62 96 ARG A N 1
ATOM 694 C CA . ARG A 1 96 ? 20.476 -0.489 -12.162 1.00 91.62 96 ARG A CA 1
ATOM 695 C C . ARG A 1 96 ? 19.627 0.295 -13.158 1.00 91.62 96 ARG A C 1
ATOM 697 O O . ARG A 1 96 ? 19.634 -0.020 -14.343 1.00 91.62 96 ARG A O 1
ATOM 704 N N . SER A 1 97 ? 18.912 1.305 -12.675 1.00 94.25 97 SER A N 1
ATOM 705 C CA . SER A 1 97 ? 18.098 2.167 -13.533 1.00 94.25 97 SER A CA 1
ATOM 706 C C . SER A 1 97 ? 18.951 2.940 -14.535 1.00 94.25 97 SER A C 1
ATOM 708 O O . SER A 1 97 ? 20.090 3.313 -14.248 1.00 94.25 97 SER A O 1
ATOM 710 N N . THR A 1 98 ? 18.380 3.151 -15.716 1.00 92.62 98 THR A N 1
ATOM 711 C CA . THR A 1 98 ? 18.926 3.946 -16.816 1.00 92.62 98 THR A CA 1
ATOM 712 C C . THR A 1 98 ? 17.873 4.957 -17.273 1.00 92.62 98 THR A C 1
ATOM 714 O O . THR A 1 98 ? 16.711 4.895 -16.873 1.00 92.62 98 THR A O 1
ATOM 717 N N . VAL A 1 99 ? 18.249 5.873 -18.167 1.00 91.19 99 VAL A N 1
ATOM 718 C CA . VAL A 1 99 ? 17.288 6.791 -18.809 1.00 91.19 99 VAL A CA 1
ATOM 719 C C . VAL A 1 99 ? 16.250 6.065 -19.676 1.00 91.19 99 VAL A C 1
ATOM 721 O O . VAL A 1 99 ? 15.204 6.630 -19.973 1.00 91.19 99 VAL A O 1
ATOM 724 N N . ALA A 1 100 ? 16.521 4.817 -20.071 1.00 89.62 100 ALA A N 1
ATOM 725 C CA . ALA A 1 100 ? 15.632 4.021 -20.913 1.00 89.62 100 ALA A CA 1
ATOM 726 C C . ALA A 1 100 ? 14.723 3.083 -20.103 1.00 89.62 100 ALA A C 1
ATOM 728 O O . ALA A 1 100 ? 13.601 2.809 -20.521 1.00 89.62 100 ALA A O 1
ATOM 729 N N . ALA A 1 101 ? 15.184 2.575 -18.953 1.00 90.31 101 ALA A N 1
ATOM 730 C CA . ALA A 1 101 ? 14.437 1.586 -18.182 1.00 90.31 101 ALA A CA 1
ATOM 731 C C . ALA A 1 101 ? 14.755 1.616 -16.682 1.00 90.31 101 ALA A C 1
ATOM 733 O O . ALA A 1 101 ? 15.894 1.821 -16.263 1.00 90.31 101 ALA A O 1
ATOM 734 N N . TYR A 1 102 ? 13.743 1.315 -15.866 1.00 93.06 102 TYR A N 1
ATOM 735 C CA . TYR A 1 102 ? 13.923 1.073 -14.435 1.00 93.06 102 TYR A CA 1
ATOM 736 C C . TYR A 1 102 ? 14.634 -0.258 -14.180 1.00 93.06 102 TYR A C 1
ATOM 738 O O . TYR A 1 102 ? 14.274 -1.289 -14.760 1.00 93.06 102 TYR A O 1
ATOM 746 N N . GLY A 1 103 ? 15.613 -0.236 -13.276 1.00 93.81 103 GLY A N 1
ATOM 747 C CA . GLY A 1 103 ? 16.383 -1.418 -12.909 1.00 93.81 103 GLY A CA 1
ATOM 748 C C . GLY A 1 103 ? 15.667 -2.345 -11.930 1.00 93.81 103 GLY A C 1
ATOM 749 O O . GLY A 1 103 ? 14.578 -2.051 -11.428 1.00 93.81 103 GLY A O 1
ATOM 750 N N . HIS A 1 104 ? 16.310 -3.475 -11.628 1.00 93.06 104 HIS A N 1
ATOM 751 C CA . HIS A 1 104 ? 15.779 -4.482 -10.706 1.00 93.06 104 HIS A CA 1
ATOM 752 C C . HIS A 1 104 ? 15.429 -3.912 -9.325 1.00 93.06 104 HIS A C 1
ATOM 754 O O . HIS A 1 104 ? 14.339 -4.179 -8.822 1.00 93.06 104 HIS A O 1
ATOM 760 N N . LEU A 1 105 ? 16.313 -3.098 -8.738 1.00 94.25 105 LEU A N 1
ATOM 761 C CA . LEU A 1 105 ? 16.103 -2.539 -7.401 1.00 94.25 105 LEU A CA 1
ATOM 762 C C . LEU A 1 105 ? 14.884 -1.607 -7.344 1.00 94.25 105 LEU A C 1
ATOM 764 O O . LEU A 1 105 ? 14.025 -1.788 -6.487 1.00 94.25 105 LEU A O 1
ATOM 768 N N . THR A 1 106 ? 14.755 -0.655 -8.271 1.00 95.25 106 THR A N 1
ATOM 769 C CA . THR A 1 106 ? 13.621 0.289 -8.308 1.00 95.25 106 THR A CA 1
ATOM 770 C C . THR A 1 106 ? 12.294 -0.431 -8.447 1.00 95.25 106 THR A C 1
ATOM 772 O O . THR A 1 106 ? 11.321 -0.094 -7.772 1.00 95.25 106 THR A O 1
ATOM 775 N N . ARG A 1 107 ? 12.256 -1.450 -9.310 1.00 95.44 107 ARG A N 1
ATOM 776 C CA . ARG A 1 107 ? 11.066 -2.274 -9.513 1.00 95.44 107 ARG A CA 1
ATOM 777 C C . ARG A 1 107 ? 10.734 -3.073 -8.258 1.00 95.44 107 ARG A C 1
ATOM 779 O O . ARG A 1 107 ? 9.578 -3.074 -7.850 1.00 95.44 107 ARG A O 1
ATOM 786 N N . ALA A 1 108 ? 11.725 -3.701 -7.624 1.00 95.94 108 ALA A N 1
ATOM 787 C CA . ALA A 1 108 ? 11.522 -4.446 -6.385 1.00 95.94 108 ALA A CA 1
ATOM 788 C C . ALA A 1 108 ? 10.999 -3.537 -5.261 1.00 95.94 108 ALA A C 1
ATOM 790 O O . ALA A 1 108 ? 9.992 -3.861 -4.639 1.00 95.94 108 ALA A O 1
ATOM 791 N N . LEU A 1 109 ? 11.608 -2.363 -5.060 1.00 96.94 109 LEU A N 1
ATOM 792 C CA . LEU A 1 109 ? 11.137 -1.377 -4.085 1.00 96.94 109 LEU A CA 1
ATOM 793 C C . LEU A 1 109 ? 9.698 -0.932 -4.377 1.00 96.94 109 LEU A C 1
ATOM 795 O O . LEU A 1 109 ? 8.882 -0.857 -3.464 1.00 96.94 109 LEU A O 1
ATOM 799 N N . HIS A 1 110 ? 9.368 -0.666 -5.645 1.00 96.75 110 HIS A N 1
ATOM 800 C CA . HIS A 1 110 ? 8.017 -0.285 -6.049 1.00 96.75 110 HIS A CA 1
ATOM 801 C C . HIS A 1 110 ? 6.985 -1.373 -5.725 1.00 96.75 110 HIS A C 1
ATOM 803 O O . HIS A 1 110 ? 5.975 -1.078 -5.085 1.00 96.75 110 HIS A O 1
ATOM 809 N N . TRP A 1 111 ? 7.244 -2.622 -6.124 1.00 97.50 111 TRP A N 1
ATOM 810 C CA . TRP A 1 111 ? 6.326 -3.733 -5.873 1.00 97.50 111 TRP A CA 1
ATOM 811 C C . TRP A 1 111 ? 6.197 -4.049 -4.383 1.00 97.50 111 TRP A C 1
ATOM 813 O O . TRP A 1 111 ? 5.078 -4.217 -3.908 1.00 97.50 111 TRP A O 1
ATOM 823 N N . ALA A 1 112 ? 7.302 -4.041 -3.631 1.00 98.19 112 ALA A N 1
ATOM 824 C CA . ALA A 1 112 ? 7.270 -4.220 -2.182 1.00 98.19 112 ALA A CA 1
ATOM 825 C C . ALA A 1 112 ? 6.405 -3.141 -1.510 1.00 98.19 112 ALA A C 1
ATOM 827 O O . ALA A 1 112 ? 5.537 -3.473 -0.705 1.00 98.19 112 ALA A O 1
ATOM 828 N N . SER A 1 113 ? 6.567 -1.865 -1.893 1.00 98.31 113 SER A N 1
ATOM 829 C CA . SER A 1 113 ? 5.694 -0.788 -1.410 1.00 98.31 113 SER A CA 1
ATOM 830 C C . SER A 1 113 ? 4.232 -1.048 -1.761 1.00 98.31 113 SER A C 1
ATOM 832 O O . SER A 1 113 ? 3.387 -0.964 -0.882 1.00 98.31 113 SER A O 1
ATOM 834 N N . ALA A 1 114 ? 3.920 -1.360 -3.023 1.00 97.38 114 ALA A N 1
ATOM 835 C CA . ALA A 1 114 ? 2.541 -1.543 -3.473 1.00 97.38 114 ALA A CA 1
ATOM 836 C C . ALA A 1 114 ? 1.827 -2.660 -2.695 1.00 97.38 114 ALA A C 1
ATOM 838 O O . ALA A 1 114 ? 0.700 -2.474 -2.242 1.00 97.38 114 ALA A O 1
ATOM 839 N N . ILE A 1 115 ? 2.507 -3.788 -2.479 1.00 98.06 115 ILE A N 1
ATOM 840 C CA . ILE A 1 115 ? 1.969 -4.930 -1.732 1.00 98.06 115 ILE A CA 1
ATOM 841 C C . ILE A 1 115 ? 1.727 -4.561 -0.266 1.00 98.06 115 ILE A C 1
ATOM 843 O O . ILE A 1 115 ? 0.644 -4.816 0.260 1.00 98.06 115 ILE A O 1
ATOM 847 N N . LEU A 1 116 ? 2.707 -3.927 0.386 1.00 98.50 116 LEU A N 1
ATOM 848 C CA . LEU A 1 116 ? 2.568 -3.515 1.782 1.00 98.50 116 LEU A CA 1
ATOM 849 C C . LEU A 1 116 ? 1.504 -2.430 1.963 1.00 98.50 116 LEU A C 1
ATOM 851 O O . LEU A 1 116 ? 0.788 -2.471 2.955 1.00 98.50 116 LEU A O 1
ATOM 855 N N . ILE A 1 117 ? 1.352 -1.503 1.012 1.00 98.38 117 ILE A N 1
ATOM 856 C CA . ILE A 1 117 ? 0.299 -0.477 1.040 1.00 98.38 117 ILE A CA 1
ATOM 857 C C . ILE A 1 117 ? -1.083 -1.131 0.980 1.00 98.38 117 ILE A C 1
ATOM 859 O O . ILE A 1 117 ? -1.932 -0.804 1.802 1.00 98.38 117 ILE A O 1
ATOM 863 N N . ILE A 1 118 ? -1.307 -2.080 0.063 1.00 97.44 118 ILE A N 1
ATOM 864 C CA . ILE A 1 118 ? -2.591 -2.793 -0.044 1.00 97.44 118 ILE A CA 1
ATOM 865 C C . ILE A 1 118 ? -2.906 -3.543 1.263 1.00 97.44 118 ILE A C 1
ATOM 867 O O . ILE A 1 118 ? -4.030 -3.463 1.768 1.00 97.44 118 ILE A O 1
ATOM 871 N N . ALA A 1 119 ? -1.910 -4.231 1.833 1.00 97.38 119 ALA A N 1
ATOM 872 C CA . ALA A 1 119 ? -2.052 -4.939 3.101 1.00 97.38 119 ALA A CA 1
ATOM 873 C C . ALA A 1 119 ? -2.344 -3.980 4.269 1.00 97.38 119 ALA A C 1
ATOM 875 O O . ALA A 1 119 ? -3.319 -4.175 4.991 1.00 97.38 119 ALA A O 1
ATOM 876 N N . ALA A 1 120 ? -1.546 -2.920 4.439 1.00 98.00 120 ALA A N 1
ATOM 877 C CA . ALA A 1 120 ? -1.700 -1.951 5.523 1.00 98.00 120 ALA A CA 1
ATOM 878 C C . ALA A 1 120 ? -3.020 -1.185 5.440 1.00 98.00 120 ALA A C 1
ATOM 880 O O . ALA A 1 120 ? -3.658 -0.986 6.470 1.00 98.00 120 ALA A O 1
ATOM 881 N N . PHE A 1 121 ? -3.443 -0.789 4.237 1.00 97.12 121 PHE A N 1
ATOM 882 C CA . PHE A 1 121 ? -4.698 -0.072 4.020 1.00 97.12 121 PHE A CA 1
ATOM 883 C C . PHE A 1 121 ? -5.897 -0.930 4.431 1.00 97.12 121 PHE A C 1
ATOM 885 O O . PHE A 1 121 ? -6.722 -0.504 5.236 1.00 97.12 121 PHE A O 1
ATOM 892 N N . THR A 1 122 ? -5.951 -2.176 3.951 1.00 96.06 122 THR A N 1
ATOM 893 C CA . THR A 1 122 ? -7.031 -3.112 4.301 1.00 96.06 122 THR A CA 1
ATOM 894 C C . THR A 1 122 ? -7.017 -3.439 5.795 1.00 96.06 122 THR A C 1
ATOM 896 O O . THR A 1 122 ? -8.059 -3.430 6.446 1.00 96.06 122 THR A O 1
ATOM 899 N N . MET A 1 123 ? -5.830 -3.661 6.364 1.00 96.00 123 MET A N 1
ATOM 900 C CA . MET A 1 123 ? -5.654 -3.941 7.789 1.00 96.00 123 MET A CA 1
ATOM 901 C C . MET A 1 123 ? -6.055 -2.756 8.674 1.00 96.00 123 MET A C 1
ATOM 903 O O . MET A 1 123 ? -6.676 -2.974 9.705 1.00 96.00 123 MET A O 1
ATOM 907 N N . GLY A 1 124 ? -5.752 -1.519 8.269 1.00 95.88 124 GLY A N 1
ATOM 908 C CA . GLY A 1 124 ? -6.126 -0.307 9.005 1.00 95.88 124 GLY A CA 1
ATOM 909 C C . GLY A 1 124 ? -7.639 -0.081 9.046 1.00 95.88 124 GLY A C 1
ATOM 910 O O . GLY A 1 124 ? -8.185 0.299 10.077 1.00 95.88 124 GLY A O 1
ATOM 911 N N . LEU A 1 125 ? -8.342 -0.386 7.951 1.00 94.94 125 LEU A N 1
ATOM 912 C CA . LEU A 1 125 ? -9.808 -0.396 7.943 1.00 94.94 125 LEU A CA 1
ATOM 913 C C . LEU A 1 125 ? -10.364 -1.497 8.854 1.00 94.94 125 LEU A C 1
ATOM 915 O O . LEU A 1 125 ? -11.332 -1.274 9.576 1.00 94.94 125 LEU A O 1
ATOM 919 N N . PHE A 1 126 ? -9.737 -2.673 8.852 1.00 92.56 126 PHE A N 1
ATOM 920 C CA . PHE A 1 126 ? -10.159 -3.796 9.685 1.00 92.56 126 PHE A CA 1
ATOM 921 C C . PHE A 1 126 ? -9.959 -3.514 11.185 1.00 92.56 126 PHE A C 1
ATOM 923 O O . PHE A 1 126 ? -10.869 -3.722 11.982 1.00 92.56 126 PHE A O 1
ATOM 930 N N . THR A 1 127 ? -8.816 -2.955 11.596 1.00 93.50 127 THR A N 1
ATOM 931 C CA . THR A 1 127 ? -8.572 -2.575 13.002 1.00 93.50 127 THR A CA 1
ATOM 932 C C . THR A 1 127 ? -9.494 -1.459 13.488 1.00 93.50 127 THR A C 1
ATOM 934 O O . THR A 1 127 ? -9.778 -1.389 14.686 1.00 93.50 127 THR A O 1
ATOM 937 N N . ALA A 1 128 ? -9.979 -0.603 12.583 1.00 91.44 128 ALA A N 1
ATOM 938 C CA . ALA A 1 128 ? -10.901 0.480 12.910 1.00 91.44 128 ALA A CA 1
ATOM 939 C C . ALA A 1 128 ? -12.312 -0.002 13.287 1.00 91.44 128 ALA A C 1
ATOM 941 O O . ALA A 1 128 ? -13.022 0.731 13.973 1.00 91.44 128 ALA A O 1
ATOM 942 N N . ILE A 1 129 ? -12.716 -1.202 12.857 1.00 90.88 129 ILE A N 1
ATOM 943 C CA . ILE A 1 129 ? -14.033 -1.785 13.172 1.00 90.88 129 ILE A CA 1
ATOM 944 C C . ILE A 1 129 ? -13.985 -2.874 14.240 1.00 90.88 129 ILE A C 1
ATOM 946 O O . ILE A 1 129 ? -15.019 -3.185 14.825 1.00 90.88 129 ILE A O 1
ATOM 950 N N . LEU A 1 130 ? -12.813 -3.459 14.501 1.00 90.69 130 LEU A N 1
ATOM 951 C CA . LEU A 1 130 ? -12.671 -4.426 15.581 1.00 90.69 130 LEU A CA 1
ATOM 952 C C . LEU A 1 130 ? -12.861 -3.723 16.938 1.00 90.69 130 LEU A C 1
ATOM 954 O O . LEU A 1 130 ? -12.179 -2.725 17.198 1.00 90.69 130 LEU A O 1
ATOM 958 N N . PRO A 1 131 ? -13.735 -4.243 17.821 1.00 85.81 131 PRO A N 1
ATOM 959 C CA . PRO A 1 131 ? -13.856 -3.758 19.192 1.00 85.81 131 PRO A CA 1
ATOM 960 C C . PRO A 1 131 ? -12.529 -3.856 19.946 1.00 85.81 131 PRO A C 1
ATOM 962 O O . PRO A 1 131 ? -11.765 -4.799 19.746 1.00 85.81 131 PRO A O 1
ATOM 965 N N . GLU A 1 132 ? -12.274 -2.928 20.868 1.00 84.69 132 GLU A N 1
ATOM 966 C CA . GLU A 1 132 ? -11.058 -2.953 21.697 1.00 84.69 132 GLU A CA 1
ATOM 967 C C . GLU A 1 132 ? -10.936 -4.215 22.560 1.00 84.69 132 GLU A C 1
ATOM 969 O O . GLU A 1 132 ? -9.826 -4.637 22.869 1.00 84.69 132 GLU A O 1
ATOM 974 N N . SER A 1 133 ? -12.063 -4.855 22.883 1.00 84.56 133 SER A N 1
ATOM 975 C CA . SER A 1 133 ? -12.118 -6.112 23.630 1.00 84.56 133 SER A CA 1
ATOM 976 C C . SER A 1 133 ? -11.676 -7.343 22.833 1.00 84.56 133 SER A C 1
ATOM 978 O O . SER A 1 133 ? -11.431 -8.389 23.433 1.00 84.56 133 SER A O 1
ATOM 980 N N . ARG A 1 134 ? -11.583 -7.264 21.496 1.00 86.00 134 ARG A N 1
ATOM 981 C CA . ARG A 1 134 ? -11.156 -8.397 20.664 1.00 86.00 134 ARG A CA 1
ATOM 982 C C . ARG A 1 134 ? -9.635 -8.588 20.771 1.00 86.00 134 ARG A C 1
ATOM 984 O O . ARG A 1 134 ? -8.894 -7.679 20.386 1.00 86.00 134 ARG A O 1
ATOM 991 N N . PRO A 1 135 ? -9.144 -9.758 21.222 1.00 86.06 135 PRO A N 1
ATOM 992 C CA . PRO A 1 135 ? -7.711 -9.987 21.412 1.00 86.06 135 PRO A CA 1
ATOM 993 C C . PRO A 1 135 ? -6.915 -9.868 20.105 1.00 86.06 135 PRO A C 1
ATOM 995 O O . PRO A 1 135 ? -5.802 -9.343 20.102 1.00 86.06 135 PRO A O 1
ATOM 998 N N . GLU A 1 136 ? -7.495 -10.269 18.971 1.00 88.88 136 GLU A N 1
ATOM 999 C CA . GLU A 1 136 ? -6.853 -10.178 17.658 1.00 88.88 136 GLU A CA 1
ATOM 1000 C C . GLU A 1 136 ? -6.568 -8.732 17.221 1.00 88.88 136 GLU A C 1
ATOM 1002 O O . GLU A 1 136 ? -5.631 -8.485 16.455 1.00 88.88 136 GLU A O 1
ATOM 1007 N N . ARG A 1 137 ? -7.323 -7.748 17.731 1.00 92.00 137 ARG A N 1
ATOM 1008 C CA . ARG A 1 137 ? -7.155 -6.338 17.356 1.00 92.00 137 ARG A CA 1
ATOM 1009 C C . ARG A 1 137 ? -5.761 -5.827 17.699 1.00 92.00 137 ARG A C 1
ATOM 1011 O O . ARG A 1 137 ? -5.187 -5.078 16.910 1.00 92.00 137 ARG A O 1
ATOM 1018 N N . ALA A 1 138 ? -5.220 -6.228 18.849 1.00 92.31 138 ALA A N 1
ATOM 1019 C CA . ALA A 1 138 ? -3.896 -5.805 19.289 1.00 92.31 138 ALA A CA 1
ATOM 1020 C C . ALA A 1 138 ? -2.804 -6.288 18.321 1.00 92.31 138 ALA A C 1
ATOM 1022 O O . ALA A 1 138 ? -1.941 -5.501 17.926 1.00 92.31 138 ALA A O 1
ATOM 1023 N N . GLU A 1 139 ? -2.876 -7.545 17.868 1.00 93.31 139 GLU A N 1
ATOM 1024 C CA . GLU A 1 139 ? -1.912 -8.079 16.901 1.00 93.31 139 GLU A CA 1
ATOM 1025 C C . GLU A 1 139 ? -2.052 -7.412 15.525 1.00 93.31 139 GLU A C 1
ATOM 1027 O O . GLU A 1 139 ? -1.041 -7.049 14.911 1.00 93.31 139 GLU A O 1
ATOM 1032 N N . PHE A 1 140 ? -3.281 -7.191 15.046 1.00 95.06 140 PHE A N 1
ATOM 1033 C CA . PHE A 1 140 ? -3.510 -6.468 13.794 1.00 95.06 140 PHE A CA 1
ATOM 1034 C C . PHE A 1 140 ? -3.006 -5.024 13.864 1.00 95.06 140 PHE A C 1
ATOM 1036 O O . PHE A 1 140 ? -2.368 -4.562 12.922 1.00 95.06 140 PHE A O 1
ATOM 1043 N N . LEU A 1 141 ? -3.234 -4.317 14.973 1.00 95.75 141 LEU A N 1
ATOM 1044 C CA . LEU A 1 141 ? -2.758 -2.946 15.153 1.00 95.75 141 LEU A CA 1
ATOM 1045 C C . LEU A 1 141 ? -1.227 -2.888 15.208 1.00 95.75 141 LEU A C 1
ATOM 1047 O O . LEU A 1 141 ? -0.622 -2.087 14.496 1.00 95.75 141 LEU A O 1
ATOM 1051 N N . ALA A 1 142 ? -0.588 -3.772 15.979 1.00 95.19 142 ALA A N 1
ATOM 1052 C CA . ALA A 1 142 ? 0.871 -3.873 16.027 1.00 95.19 142 ALA A CA 1
ATOM 1053 C C . ALA A 1 142 ? 1.468 -4.176 14.643 1.00 95.19 142 ALA A C 1
ATOM 1055 O O . ALA A 1 142 ? 2.450 -3.559 14.224 1.00 95.19 142 ALA A O 1
ATOM 1056 N N . THR A 1 143 ? 0.832 -5.081 13.896 1.00 97.00 143 THR A N 1
ATOM 1057 C CA . THR A 1 143 ? 1.242 -5.433 12.533 1.00 97.00 143 THR A CA 1
ATOM 1058 C C . THR A 1 143 ? 1.043 -4.263 11.566 1.00 97.00 143 THR A C 1
ATOM 1060 O O . THR A 1 143 ? 1.941 -3.973 10.777 1.00 97.00 143 THR A O 1
ATOM 1063 N N . HIS A 1 144 ? -0.082 -3.546 11.649 1.00 97.75 144 HIS A N 1
ATOM 1064 C CA . HIS A 1 144 ? -0.365 -2.358 10.843 1.00 97.75 144 HIS A CA 1
ATOM 1065 C C . HIS A 1 144 ? 0.685 -1.264 11.071 1.00 97.75 144 HIS A C 1
ATOM 1067 O O . HIS A 1 144 ? 1.244 -0.748 10.104 1.00 97.75 144 HIS A O 1
ATOM 1073 N N . MET A 1 145 ? 1.015 -0.971 12.334 1.00 97.81 145 MET A N 1
ATOM 1074 C CA . MET A 1 145 ? 2.051 0.002 12.698 1.00 97.81 145 MET A CA 1
ATOM 1075 C C . MET A 1 145 ? 3.422 -0.390 12.132 1.00 97.81 145 MET A C 1
ATOM 1077 O O . MET A 1 145 ? 4.099 0.433 11.512 1.00 97.81 145 MET A O 1
ATOM 1081 N N . ALA A 1 146 ? 3.818 -1.658 12.273 1.00 97.94 146 ALA A N 1
ATOM 1082 C CA . ALA A 1 146 ? 5.096 -2.141 11.757 1.00 97.94 146 ALA A CA 1
ATOM 1083 C C . ALA A 1 146 ? 5.167 -2.103 10.218 1.00 97.94 146 ALA A C 1
ATOM 1085 O O . ALA A 1 146 ? 6.182 -1.687 9.656 1.00 97.94 146 ALA A O 1
ATOM 1086 N N . ILE A 1 147 ? 4.088 -2.477 9.518 1.00 98.44 147 ILE A N 1
ATOM 1087 C CA . ILE A 1 147 ? 4.016 -2.355 8.055 1.00 98.44 147 ILE A CA 1
ATOM 1088 C C . ILE A 1 147 ? 4.039 -0.878 7.632 1.00 98.44 147 ILE A C 1
ATOM 1090 O O . ILE A 1 147 ? 4.739 -0.537 6.679 1.00 98.44 147 ILE A O 1
ATOM 1094 N N . GLY A 1 148 ? 3.343 0.012 8.344 1.00 98.06 148 GLY A N 1
ATOM 1095 C CA . GLY A 1 148 ? 3.379 1.459 8.105 1.00 98.06 148 GLY A CA 1
ATOM 1096 C C . GLY A 1 148 ? 4.788 2.047 8.237 1.00 98.06 148 GLY A C 1
ATOM 1097 O O . GLY A 1 148 ? 5.214 2.838 7.389 1.00 98.06 148 GLY A O 1
ATOM 1098 N N . GLY A 1 149 ? 5.549 1.592 9.236 1.00 97.94 149 GLY A N 1
ATOM 1099 C CA . GLY A 1 149 ? 6.972 1.900 9.388 1.00 97.94 149 GLY A CA 1
ATOM 1100 C C . GLY A 1 149 ? 7.831 1.349 8.244 1.00 97.94 149 GLY A C 1
ATOM 1101 O O . GLY A 1 149 ? 8.688 2.052 7.710 1.00 97.94 149 GLY A O 1
ATOM 1102 N N . ALA A 1 150 ? 7.568 0.123 7.784 1.00 98.31 150 ALA A N 1
ATOM 1103 C CA . ALA A 1 150 ? 8.263 -0.446 6.630 1.00 98.31 150 ALA A CA 1
ATOM 1104 C C . ALA A 1 150 ? 7.978 0.334 5.335 1.00 98.31 150 ALA A C 1
ATOM 1106 O O . ALA A 1 150 ? 8.896 0.586 4.554 1.00 98.31 150 ALA A O 1
ATOM 1107 N N . ILE A 1 151 ? 6.733 0.769 5.116 1.00 98.56 151 ILE A N 1
ATOM 1108 C CA . ILE A 1 151 ? 6.353 1.626 3.982 1.00 98.56 151 ILE A CA 1
ATOM 1109 C C . ILE A 1 151 ? 7.101 2.959 4.042 1.00 98.56 151 ILE A C 1
ATOM 1111 O O . ILE A 1 151 ? 7.581 3.417 3.004 1.00 98.56 151 ILE A O 1
ATOM 1115 N N . PHE A 1 152 ? 7.258 3.556 5.227 1.00 98.06 152 PHE A N 1
ATOM 1116 C CA . PHE A 1 152 ? 8.051 4.774 5.399 1.00 98.06 152 PHE A CA 1
ATOM 1117 C C . PHE A 1 152 ? 9.503 4.567 4.953 1.00 98.06 152 PHE A C 1
ATOM 1119 O O . PHE A 1 152 ? 9.990 5.289 4.082 1.00 98.06 152 PHE A O 1
ATOM 1126 N N . LEU A 1 153 ? 10.172 3.530 5.469 1.00 97.75 153 LEU A N 1
ATOM 1127 C CA . LEU A 1 153 ? 11.558 3.217 5.103 1.00 97.75 153 LEU A CA 1
ATOM 1128 C C . LEU A 1 153 ? 11.708 2.898 3.609 1.00 97.75 153 LEU A C 1
ATOM 1130 O O . LEU A 1 153 ? 12.633 3.387 2.963 1.00 97.75 153 LEU A O 1
ATOM 1134 N N . LEU A 1 154 ? 10.777 2.135 3.028 1.00 98.19 154 LEU A N 1
ATOM 1135 C CA . LEU A 1 154 ? 10.755 1.868 1.588 1.00 98.19 154 LEU A CA 1
ATOM 1136 C C . LEU A 1 154 ? 10.550 3.149 0.779 1.00 98.19 154 LEU A C 1
ATOM 1138 O O . LEU A 1 154 ? 11.159 3.311 -0.274 1.00 98.19 154 LEU A O 1
ATOM 1142 N N . THR A 1 155 ? 9.717 4.069 1.260 1.00 98.38 155 THR A N 1
ATOM 1143 C CA . THR A 1 155 ? 9.488 5.364 0.614 1.00 98.38 155 THR A CA 1
ATOM 1144 C C . THR A 1 155 ? 10.763 6.204 0.624 1.00 98.38 155 THR A C 1
ATOM 1146 O O . THR A 1 155 ? 11.137 6.743 -0.418 1.00 98.38 155 THR A O 1
ATOM 1149 N N . MET A 1 156 ? 11.489 6.236 1.747 1.00 97.88 156 MET A N 1
ATOM 1150 C CA . MET A 1 156 ? 12.799 6.892 1.839 1.00 97.88 156 MET A CA 1
ATOM 1151 C C . MET A 1 156 ? 13.818 6.246 0.897 1.00 97.88 156 MET A C 1
ATOM 1153 O O . MET A 1 156 ? 14.479 6.944 0.131 1.00 97.88 156 MET A O 1
ATOM 1157 N N . ALA A 1 157 ? 13.891 4.913 0.874 1.00 97.31 157 ALA A N 1
ATOM 1158 C CA . ALA A 1 157 ? 14.772 4.179 -0.031 1.00 97.31 157 ALA A CA 1
ATOM 1159 C C . ALA A 1 157 ? 14.443 4.448 -1.511 1.00 97.31 157 ALA A C 1
ATOM 1161 O O . ALA A 1 157 ? 15.348 4.588 -2.331 1.00 97.31 157 ALA A O 1
ATOM 1162 N N . ARG A 1 158 ? 13.156 4.563 -1.863 1.00 96.38 158 ARG A N 1
ATOM 1163 C CA . ARG A 1 158 ? 12.702 4.898 -3.223 1.00 96.38 158 ARG A CA 1
ATOM 1164 C C . ARG A 1 158 ? 13.051 6.325 -3.622 1.00 96.38 158 ARG A C 1
ATOM 1166 O O . ARG A 1 158 ? 13.457 6.535 -4.761 1.00 96.38 158 ARG A O 1
ATOM 1173 N N . LEU A 1 159 ? 12.901 7.289 -2.715 1.00 96.25 159 LEU A N 1
ATOM 1174 C CA . LEU A 1 159 ? 13.324 8.666 -2.963 1.00 96.25 159 LEU A CA 1
ATOM 1175 C C . LEU A 1 159 ? 14.836 8.740 -3.150 1.00 96.25 159 LEU A C 1
ATOM 1177 O O . LEU A 1 159 ? 15.290 9.310 -4.136 1.00 96.25 159 LEU A O 1
ATOM 1181 N N . PHE A 1 160 ? 15.602 8.091 -2.273 1.00 96.31 160 PHE A N 1
ATOM 1182 C CA . PHE A 1 160 ? 17.050 8.007 -2.408 1.00 96.31 160 PHE A CA 1
ATOM 1183 C C . PHE A 1 160 ? 17.453 7.391 -3.753 1.00 96.31 160 PHE A C 1
ATOM 1185 O O . PHE A 1 160 ? 18.250 7.982 -4.477 1.00 96.31 160 PHE A O 1
ATOM 1192 N N . GLU A 1 161 ? 16.855 6.258 -4.142 1.00 94.69 161 GLU A N 1
ATOM 1193 C CA . GLU A 1 161 ? 17.136 5.625 -5.435 1.00 94.69 161 GLU A CA 1
ATOM 1194 C C . GLU A 1 161 ? 16.812 6.557 -6.605 1.00 94.69 161 GLU A C 1
ATOM 1196 O O . GLU A 1 161 ? 17.639 6.706 -7.500 1.00 94.69 161 GLU A O 1
ATOM 1201 N N . ARG A 1 162 ? 15.665 7.244 -6.564 1.00 91.75 162 ARG A N 1
ATOM 1202 C CA . ARG A 1 162 ? 15.256 8.190 -7.607 1.00 91.75 162 ARG A CA 1
ATOM 1203 C C . ARG A 1 162 ? 16.177 9.409 -7.712 1.00 91.75 162 ARG A C 1
ATOM 1205 O O . ARG A 1 162 ? 16.277 9.972 -8.797 1.00 91.75 162 ARG A O 1
ATOM 1212 N N . LEU A 1 163 ? 16.809 9.827 -6.615 1.00 93.00 163 LEU A N 1
ATOM 1213 C CA . LEU A 1 163 ? 17.742 10.957 -6.588 1.00 93.00 163 LEU A CA 1
ATOM 1214 C C . LEU A 1 163 ? 19.126 10.579 -7.129 1.00 93.00 163 LEU A C 1
ATOM 1216 O O . LEU A 1 163 ? 19.746 11.375 -7.826 1.00 93.00 163 LEU A O 1
ATOM 1220 N N . VAL A 1 164 ? 19.611 9.373 -6.822 1.00 93.94 164 VAL A N 1
ATOM 1221 C CA . VAL A 1 164 ? 20.981 8.948 -7.172 1.00 93.94 164 VAL A CA 1
ATOM 1222 C C . VAL A 1 164 ? 21.069 8.148 -8.471 1.00 93.94 164 VAL A C 1
ATOM 1224 O O . VAL A 1 164 ? 22.170 7.828 -8.926 1.00 93.94 164 VAL A O 1
ATOM 1227 N N . ARG A 1 165 ? 19.933 7.767 -9.069 1.00 91.75 165 ARG A N 1
ATOM 1228 C CA . ARG A 1 165 ? 19.884 6.985 -10.309 1.00 91.75 165 ARG A CA 1
ATOM 1229 C C . ARG A 1 165 ? 19.149 7.732 -11.420 1.00 91.75 165 ARG A C 1
ATOM 1231 O O . ARG A 1 165 ? 18.140 8.385 -11.158 1.00 91.75 165 ARG A O 1
ATOM 1238 N N . PRO A 1 166 ? 19.599 7.592 -12.680 1.00 88.19 166 PRO A N 1
ATOM 1239 C CA . PRO A 1 166 ? 18.824 8.070 -13.813 1.00 88.19 166 PRO A CA 1
ATOM 1240 C C . PRO A 1 166 ? 17.499 7.305 -13.887 1.00 88.19 166 PRO A C 1
ATOM 1242 O O . PRO A 1 166 ? 17.444 6.100 -13.636 1.00 88.19 166 PRO A O 1
ATOM 1245 N N . ALA A 1 167 ? 16.437 8.012 -14.255 1.00 87.88 167 ALA A N 1
ATOM 1246 C CA . ALA A 1 167 ? 15.107 7.450 -14.417 1.00 87.88 167 ALA A CA 1
ATOM 1247 C C . ALA A 1 167 ? 14.547 7.828 -15.794 1.00 87.88 167 ALA A C 1
ATOM 1249 O O . ALA A 1 167 ? 14.840 8.926 -16.277 1.00 87.88 167 ALA A O 1
ATOM 1250 N N . PRO A 1 168 ? 13.701 6.975 -16.399 1.00 86.62 168 PRO A N 1
ATOM 1251 C CA . PRO A 1 168 ? 12.935 7.348 -17.575 1.00 86.62 168 PRO A CA 1
ATOM 1252 C C . PRO A 1 168 ? 12.181 8.666 -17.360 1.00 86.62 168 PRO A C 1
ATOM 1254 O O . PRO A 1 168 ? 11.625 8.880 -16.271 1.00 86.62 168 PRO A O 1
ATOM 1257 N N . PRO A 1 169 ? 12.156 9.556 -18.367 1.00 84.81 169 PRO A N 1
ATOM 1258 C CA . PRO A 1 169 ? 11.502 10.845 -18.242 1.00 84.81 169 PRO A CA 1
ATOM 1259 C C . PRO A 1 169 ? 10.004 10.653 -17.998 1.00 84.81 169 PRO A C 1
ATOM 1261 O O . PRO A 1 169 ? 9.318 9.896 -18.683 1.00 84.81 169 PRO A O 1
ATOM 1264 N N . THR A 1 170 ? 9.491 11.365 -17.002 1.00 83.00 170 THR A N 1
ATOM 1265 C CA . THR A 1 170 ? 8.063 11.431 -16.681 1.00 83.00 170 THR A CA 1
ATOM 1266 C C . THR A 1 170 ? 7.635 12.883 -16.765 1.00 83.00 170 THR A C 1
ATOM 1268 O O . THR A 1 170 ? 8.291 13.717 -16.149 1.00 83.00 170 THR A O 1
ATOM 1271 N N . ALA A 1 171 ? 6.545 13.181 -17.471 1.00 83.00 171 ALA A N 1
ATOM 1272 C CA . ALA A 1 171 ? 6.052 14.545 -17.648 1.00 83.00 171 ALA A CA 1
ATOM 1273 C C . ALA A 1 171 ? 4.556 14.665 -17.319 1.00 83.00 171 ALA A C 1
ATOM 1275 O O . ALA A 1 171 ? 3.811 13.678 -17.330 1.00 83.00 171 ALA A O 1
ATOM 1276 N N . GLY A 1 172 ? 4.123 15.894 -17.031 1.00 91.06 172 GLY A N 1
ATOM 1277 C CA . GLY A 1 172 ? 2.723 16.243 -16.795 1.00 91.06 172 GLY A CA 1
ATOM 1278 C C . GLY A 1 172 ? 2.113 15.522 -15.590 1.00 91.06 172 GLY A C 1
ATOM 1279 O O . GLY A 1 172 ? 2.751 15.358 -14.548 1.00 91.06 172 GLY A O 1
ATOM 1280 N N . ALA A 1 173 ? 0.870 15.059 -15.742 1.00 89.75 173 ALA A N 1
ATOM 1281 C CA . ALA A 1 173 ? 0.090 14.453 -14.661 1.00 89.75 173 ALA A CA 1
ATOM 1282 C C . ALA A 1 173 ? 0.776 13.246 -13.992 1.00 89.75 173 ALA A C 1
ATOM 1284 O O . ALA A 1 173 ? 0.611 13.035 -12.794 1.00 89.75 173 ALA A O 1
ATOM 1285 N N . ALA A 1 174 ? 1.585 12.476 -14.729 1.00 89.12 174 ALA A N 1
ATOM 1286 C CA . ALA A 1 174 ? 2.311 11.341 -14.160 1.00 89.12 174 ALA A CA 1
ATOM 1287 C C . ALA A 1 174 ? 3.413 11.783 -13.182 1.00 89.12 174 ALA A C 1
ATOM 1289 O O . ALA A 1 174 ? 3.612 11.149 -12.148 1.00 89.12 174 ALA A O 1
ATOM 1290 N N . GLN A 1 175 ? 4.119 12.878 -13.482 1.00 91.25 175 GLN A N 1
ATOM 1291 C CA . GLN A 1 175 ? 5.144 13.423 -12.590 1.00 91.25 175 GLN A CA 1
ATOM 1292 C C . GLN A 1 175 ? 4.510 14.001 -11.320 1.00 91.25 175 GLN A C 1
ATOM 1294 O O . GLN A 1 175 ? 4.941 13.659 -10.219 1.00 91.25 175 GLN A O 1
ATOM 1299 N N . GLY A 1 176 ? 3.450 14.804 -11.474 1.00 93.50 176 GLY A N 1
ATOM 1300 C CA . GLY A 1 176 ? 2.699 15.361 -10.345 1.00 93.50 176 GLY A CA 1
ATOM 1301 C C . GLY A 1 176 ? 2.081 14.275 -9.461 1.00 93.50 176 GLY A C 1
ATOM 1302 O O . GLY A 1 176 ? 2.226 14.315 -8.244 1.00 93.50 176 GLY A O 1
ATOM 1303 N N . GLY A 1 177 ? 1.481 13.245 -10.065 1.00 94.75 177 GLY A N 1
ATOM 1304 C CA . GLY A 1 177 ? 0.904 12.116 -9.334 1.00 94.75 177 GLY A CA 1
ATOM 1305 C C . GLY A 1 177 ? 1.935 11.343 -8.507 1.00 94.75 177 GLY A C 1
ATOM 1306 O O . GLY A 1 177 ? 1.678 11.036 -7.347 1.00 94.75 177 GLY A O 1
ATOM 1307 N N . HIS A 1 178 ? 3.126 11.073 -9.054 1.00 93.19 178 HIS A N 1
ATOM 1308 C CA . HIS A 1 178 ? 4.194 10.429 -8.282 1.00 93.19 178 HIS A CA 1
ATOM 1309 C C . HIS A 1 178 ? 4.681 11.297 -7.122 1.00 93.19 178 HIS A C 1
ATOM 1311 O O . HIS A 1 178 ? 4.880 10.776 -6.027 1.00 93.19 178 HIS A O 1
ATOM 1317 N N . PHE A 1 179 ? 4.860 12.600 -7.348 1.00 94.94 179 PHE A N 1
ATOM 1318 C CA . PHE A 1 179 ? 5.250 13.532 -6.293 1.00 94.94 179 PHE A CA 1
ATOM 1319 C C . PHE A 1 179 ? 4.228 13.537 -5.148 1.00 94.94 179 PHE A C 1
ATOM 1321 O O . PHE A 1 179 ? 4.596 13.311 -3.997 1.00 94.94 179 PHE A O 1
ATOM 1328 N N . LEU A 1 180 ? 2.940 13.687 -5.471 1.00 97.19 180 LEU A N 1
ATOM 1329 C CA . LEU A 1 180 ? 1.865 13.680 -4.479 1.00 97.19 180 LEU A CA 1
ATOM 1330 C C . LEU A 1 180 ? 1.784 12.354 -3.718 1.00 97.19 180 LEU A C 1
ATOM 1332 O O . LEU A 1 180 ? 1.616 12.368 -2.502 1.00 97.19 180 LEU A O 1
ATOM 1336 N N . LEU A 1 181 ? 1.960 11.215 -4.397 1.00 97.00 181 LEU A N 1
ATOM 1337 C CA . LEU A 1 181 ? 2.015 9.912 -3.731 1.00 97.00 181 LEU A CA 1
ATOM 1338 C C . LEU A 1 181 ? 3.184 9.817 -2.746 1.00 97.00 181 LEU A C 1
ATOM 1340 O O . LEU A 1 181 ? 2.998 9.285 -1.656 1.00 97.00 181 LEU A O 1
ATOM 1344 N N . TYR A 1 182 ? 4.366 10.345 -3.078 1.00 97.62 182 TYR A N 1
ATOM 1345 C CA . TYR A 1 182 ? 5.484 10.371 -2.130 1.00 97.62 182 TYR A CA 1
ATOM 1346 C C . TYR A 1 182 ? 5.170 11.227 -0.903 1.00 97.62 182 TYR A C 1
ATOM 1348 O O . TYR A 1 182 ? 5.332 10.749 0.219 1.00 97.62 182 TYR A O 1
ATOM 1356 N N . CYS A 1 183 ? 4.674 12.452 -1.099 1.00 98.25 183 CYS A N 1
ATOM 1357 C CA . CYS A 1 183 ? 4.269 13.323 0.005 1.00 98.25 183 CYS A CA 1
ATOM 1358 C C . CYS A 1 183 ? 3.220 12.652 0.895 1.00 98.25 183 CYS A C 1
ATOM 1360 O O . CYS A 1 183 ? 3.315 12.705 2.119 1.00 98.25 183 CYS A O 1
ATOM 1362 N N . LEU A 1 184 ? 2.246 11.981 0.283 1.00 98.31 184 LEU A N 1
ATOM 1363 C CA . LEU A 1 184 ? 1.153 11.346 0.997 1.00 98.31 184 LEU A CA 1
ATOM 1364 C C . LEU A 1 184 ? 1.593 10.114 1.791 1.00 98.31 184 LEU A C 1
ATOM 1366 O O . LEU A 1 184 ? 1.178 9.960 2.937 1.00 98.31 184 LEU A O 1
ATOM 1370 N N . LEU A 1 185 ? 2.456 9.267 1.221 1.00 98.44 185 LEU A N 1
ATOM 1371 C CA . LEU A 1 185 ? 3.021 8.116 1.932 1.00 98.44 185 LEU A CA 1
ATOM 1372 C C . LEU A 1 185 ? 3.882 8.552 3.121 1.00 98.44 185 LEU A C 1
ATOM 1374 O O . LEU A 1 185 ? 3.831 7.929 4.176 1.00 98.44 185 LEU A O 1
ATOM 1378 N N . ILE A 1 186 ? 4.624 9.653 2.988 1.00 98.56 186 ILE A N 1
ATOM 1379 C CA . ILE A 1 186 ? 5.362 10.238 4.112 1.00 98.56 186 ILE A CA 1
ATOM 1380 C C . ILE A 1 186 ? 4.388 10.759 5.170 1.00 98.56 186 ILE A C 1
ATOM 1382 O O . ILE A 1 186 ? 4.507 10.400 6.338 1.00 98.56 186 ILE A O 1
ATOM 1386 N N . ALA A 1 187 ? 3.403 11.567 4.772 1.00 98.50 187 ALA A N 1
ATOM 1387 C CA . ALA A 1 187 ? 2.450 12.175 5.695 1.00 98.50 187 ALA A CA 1
ATOM 1388 C C . ALA A 1 187 ? 1.644 11.127 6.478 1.00 98.50 187 ALA A C 1
ATOM 1390 O O . ALA A 1 187 ? 1.499 11.245 7.697 1.00 98.50 187 ALA A O 1
ATOM 1391 N N . ILE A 1 188 ? 1.147 10.078 5.812 1.00 98.44 188 ILE A N 1
ATOM 1392 C CA . ILE A 1 188 ? 0.366 9.031 6.482 1.00 98.44 188 ILE A CA 1
ATOM 1393 C C . ILE A 1 188 ? 1.238 8.215 7.442 1.00 98.44 188 ILE A C 1
ATOM 1395 O O . ILE A 1 188 ? 0.803 7.911 8.548 1.00 98.44 188 ILE A O 1
ATOM 1399 N N . SER A 1 189 ? 2.497 7.938 7.093 1.00 98.00 189 SER A N 1
ATOM 1400 C CA . SER A 1 189 ? 3.425 7.269 8.006 1.00 98.00 189 SER A CA 1
ATOM 1401 C C . SER A 1 189 ? 3.785 8.134 9.216 1.00 98.00 189 SER A C 1
ATOM 1403 O O . SER A 1 189 ? 3.739 7.639 10.337 1.00 98.00 189 SER A O 1
ATOM 1405 N N . LEU A 1 190 ? 4.101 9.420 9.025 1.00 98.00 190 LEU A N 1
ATOM 1406 C CA . LEU A 1 190 ? 4.446 10.325 10.129 1.00 98.00 190 LEU A CA 1
ATOM 1407 C C . LEU A 1 190 ? 3.265 10.537 11.081 1.00 98.00 190 LEU A C 1
ATOM 1409 O O . LEU A 1 190 ? 3.437 10.484 12.294 1.00 98.00 190 LEU A O 1
ATOM 1413 N N . THR A 1 191 ? 2.056 10.719 10.546 1.00 98.44 191 THR A N 1
ATOM 1414 C CA . THR A 1 191 ? 0.848 10.803 11.382 1.00 98.44 191 THR A CA 1
ATOM 1415 C C . THR A 1 191 ? 0.601 9.499 12.142 1.00 98.44 191 THR A C 1
ATOM 1417 O O . THR A 1 191 ? 0.242 9.558 13.310 1.00 98.44 191 THR A O 1
ATOM 1420 N N . GLY A 1 192 ? 0.894 8.334 11.554 1.00 97.44 192 GLY A N 1
ATOM 1421 C CA . GLY A 1 192 ? 0.841 7.047 12.257 1.00 97.44 192 GLY A CA 1
ATOM 1422 C C . GLY A 1 192 ? 1.864 6.937 13.393 1.00 97.44 192 GLY A C 1
ATOM 1423 O O . GLY A 1 192 ? 1.516 6.511 14.491 1.00 97.44 192 GLY A O 1
ATOM 1424 N N . LEU A 1 193 ? 3.106 7.385 13.175 1.00 97.19 193 LEU A N 1
ATOM 1425 C CA . LEU A 1 193 ? 4.132 7.439 14.227 1.00 97.19 193 LEU A CA 1
ATOM 1426 C C . LEU A 1 193 ? 3.760 8.401 15.365 1.00 97.19 193 LEU A C 1
ATOM 1428 O O . LEU A 1 193 ? 4.127 8.147 16.507 1.00 97.19 193 LEU A O 1
ATOM 1432 N N . ALA A 1 194 ? 3.038 9.486 15.071 1.00 97.69 194 ALA A N 1
ATOM 1433 C CA . ALA A 1 194 ? 2.536 10.428 16.077 1.00 97.69 194 ALA A CA 1
ATOM 1434 C C . ALA A 1 194 ? 1.344 9.885 16.885 1.00 97.69 194 ALA A C 1
ATOM 1436 O O . ALA A 1 194 ? 1.052 10.400 17.962 1.00 97.69 194 ALA A O 1
ATOM 1437 N N . LEU A 1 195 ? 0.657 8.854 16.380 1.00 96.75 195 LEU A N 1
ATOM 1438 C CA . LEU A 1 195 ? -0.380 8.122 17.116 1.00 96.75 195 LEU A CA 1
ATOM 1439 C C . LEU A 1 195 ? 0.183 6.959 17.942 1.00 96.75 195 LEU A C 1
ATOM 1441 O O . LEU A 1 195 ? -0.498 6.455 18.834 1.00 96.75 195 LEU A O 1
ATOM 1445 N N . ALA A 1 196 ? 1.408 6.514 17.655 1.00 95.62 196 ALA A N 1
ATOM 1446 C CA . ALA A 1 196 ? 2.046 5.440 18.399 1.00 95.62 196 ALA A CA 1
ATOM 1447 C C . ALA A 1 196 ? 2.415 5.898 19.820 1.00 95.62 196 ALA A C 1
ATOM 1449 O O . ALA A 1 196 ? 3.038 6.939 20.026 1.00 95.62 196 ALA A O 1
ATOM 1450 N N . THR A 1 197 ? 2.068 5.084 20.815 1.00 94.38 197 THR A N 1
ATOM 1451 C CA . THR A 1 197 ? 2.355 5.358 22.234 1.00 94.38 197 THR A CA 1
ATOM 1452 C C . THR A 1 197 ? 3.705 4.810 22.695 1.00 94.38 197 THR A C 1
ATOM 1454 O O . THR A 1 197 ? 4.159 5.131 23.791 1.00 94.38 197 THR A O 1
ATOM 1457 N N . ALA A 1 198 ? 4.354 3.993 21.867 1.00 94.75 198 ALA A N 1
ATOM 1458 C CA . ALA A 1 198 ? 5.657 3.402 22.128 1.00 94.75 198 ALA A CA 1
ATOM 1459 C C . ALA A 1 198 ? 6.438 3.229 20.814 1.00 94.75 198 ALA A C 1
ATOM 1461 O O . ALA A 1 198 ? 5.826 3.196 19.739 1.00 94.75 198 ALA A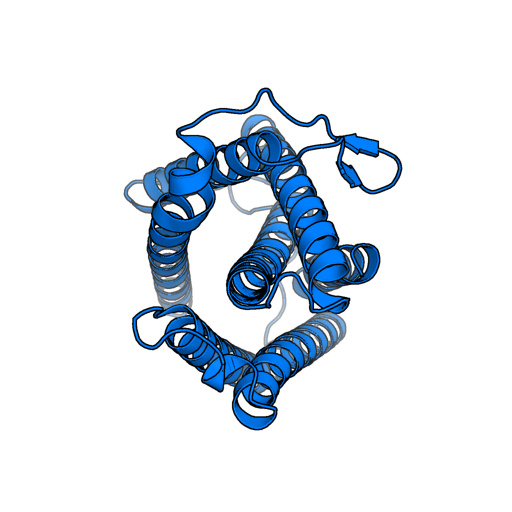 O 1
ATOM 1462 N N . PRO A 1 199 ? 7.774 3.083 20.881 1.00 95.81 199 PRO A N 1
ATOM 1463 C CA . PRO A 1 199 ? 8.580 2.735 19.720 1.00 95.81 199 PRO A CA 1
ATOM 1464 C C . PRO A 1 199 ? 8.093 1.452 19.036 1.00 95.81 199 PRO A C 1
ATOM 1466 O O . PRO A 1 199 ? 7.684 0.497 19.697 1.00 95.81 199 PRO A O 1
ATOM 1469 N N . ILE A 1 200 ? 8.154 1.426 17.705 1.00 96.56 200 ILE A N 1
ATOM 1470 C CA . ILE A 1 200 ? 7.630 0.328 16.887 1.00 96.56 200 ILE A CA 1
ATOM 1471 C C . ILE A 1 200 ? 8.782 -0.610 16.499 1.00 96.56 200 ILE A C 1
ATOM 1473 O O . ILE A 1 200 ? 9.673 -0.197 15.748 1.00 96.56 200 ILE A O 1
ATOM 1477 N N . PRO A 1 201 ? 8.769 -1.882 16.937 1.00 95.56 201 PRO A N 1
ATOM 1478 C CA . PRO A 1 201 ? 9.768 -2.858 16.522 1.00 95.56 201 PRO A CA 1
ATOM 1479 C C . PRO A 1 201 ? 9.631 -3.204 15.034 1.00 95.56 201 PRO A C 1
ATOM 1481 O O . PRO A 1 201 ? 8.554 -3.580 14.565 1.00 95.56 201 PRO A O 1
ATOM 1484 N N . LEU A 1 202 ? 10.734 -3.134 14.288 1.00 95.81 202 LEU A N 1
ATOM 1485 C CA . LEU A 1 202 ? 10.778 -3.476 12.869 1.00 95.81 202 LEU A CA 1
ATOM 1486 C C . LEU A 1 202 ? 12.142 -4.061 12.481 1.00 95.81 202 LEU A C 1
ATOM 1488 O O . LEU A 1 202 ? 13.123 -3.336 12.371 1.00 95.81 202 LEU A O 1
ATOM 1492 N N . LEU A 1 203 ? 12.198 -5.374 12.221 1.00 90.19 203 LEU A N 1
ATOM 1493 C CA . LEU A 1 203 ? 13.406 -6.075 11.742 1.00 90.19 203 LEU A CA 1
ATOM 1494 C C . LEU A 1 203 ? 14.662 -5.832 12.609 1.00 90.19 203 LEU A C 1
ATOM 1496 O O . LEU A 1 203 ? 15.754 -5.630 12.089 1.00 90.19 203 LEU A O 1
ATOM 1500 N N . GLY A 1 204 ? 14.503 -5.826 13.935 1.00 90.12 204 GLY A N 1
ATOM 1501 C CA . GLY A 1 204 ? 15.595 -5.550 14.880 1.00 90.12 204 GLY A CA 1
ATOM 1502 C C . GLY A 1 204 ? 15.885 -4.060 15.097 1.00 90.12 204 GLY A C 1
ATOM 1503 O O . GLY A 1 204 ? 16.667 -3.720 15.979 1.00 90.12 204 GLY A O 1
ATOM 1504 N N . LEU A 1 205 ? 15.230 -3.170 14.348 1.00 93.06 205 LEU A N 1
ATOM 1505 C CA . LEU A 1 205 ? 15.206 -1.736 14.618 1.00 93.06 205 LEU A CA 1
ATOM 1506 C C . LEU A 1 205 ? 14.042 -1.390 15.549 1.00 93.06 205 LEU A C 1
ATOM 1508 O O . LEU A 1 205 ? 13.033 -2.095 15.600 1.00 93.06 205 LEU A O 1
ATOM 1512 N N . SER A 1 206 ? 14.173 -0.260 16.237 1.00 95.62 206 SER A N 1
ATOM 1513 C CA . SER A 1 206 ? 13.100 0.359 17.010 1.00 95.62 206 SER A CA 1
ATOM 1514 C C . SER A 1 206 ? 12.808 1.727 16.405 1.00 95.62 206 SER A C 1
ATOM 1516 O O . SER A 1 206 ? 13.607 2.654 16.543 1.00 95.62 206 SER A O 1
ATOM 1518 N N . LEU A 1 207 ? 11.714 1.836 15.650 1.00 95.19 207 LEU A N 1
ATOM 1519 C CA . LEU A 1 207 ? 11.313 3.106 15.052 1.00 95.19 207 LEU A CA 1
ATOM 1520 C C . LEU A 1 207 ? 10.750 4.024 16.142 1.00 95.19 207 LEU A C 1
ATOM 1522 O O . LEU A 1 207 ? 9.891 3.579 16.907 1.00 95.19 207 LEU A O 1
ATOM 1526 N N . PRO A 1 208 ? 11.189 5.291 16.217 1.00 94.75 208 PRO A N 1
ATOM 1527 C CA . PRO A 1 208 ? 10.698 6.207 17.234 1.00 94.75 208 PRO A CA 1
ATOM 1528 C C . PRO A 1 208 ? 9.223 6.536 16.991 1.00 94.75 208 PRO A C 1
ATOM 1530 O O . PRO A 1 208 ? 8.805 6.750 15.850 1.00 94.75 208 PRO A O 1
ATOM 1533 N N . ASN A 1 209 ? 8.447 6.629 18.069 1.00 94.75 209 ASN A N 1
ATOM 1534 C CA . ASN A 1 209 ? 7.183 7.348 18.028 1.00 94.75 209 ASN A CA 1
ATOM 1535 C C . ASN A 1 209 ? 7.449 8.860 18.004 1.00 94.75 209 ASN A C 1
ATOM 1537 O O . ASN A 1 209 ? 8.481 9.337 18.483 1.00 94.75 209 ASN A O 1
ATOM 1541 N N . LEU A 1 210 ? 6.530 9.614 17.411 1.00 95.88 210 LEU A N 1
ATOM 1542 C CA . LEU A 1 210 ? 6.627 11.071 17.340 1.00 95.88 210 LEU A CA 1
ATOM 1543 C C . LEU A 1 210 ? 5.804 11.717 18.460 1.00 95.88 210 LEU A C 1
ATOM 1545 O O . LEU A 1 210 ? 4.901 11.073 18.999 1.00 95.88 210 LEU A O 1
ATOM 1549 N N . PRO A 1 211 ? 6.082 12.987 18.812 1.00 95.94 211 PRO A N 1
ATOM 1550 C CA . PRO A 1 211 ? 5.252 13.722 19.755 1.00 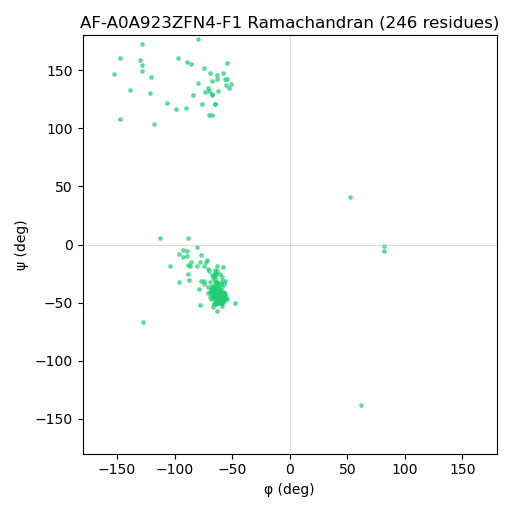95.94 211 PRO A CA 1
ATOM 1551 C C . PRO A 1 211 ? 3.771 13.687 19.340 1.00 95.94 211 PRO A C 1
ATOM 1553 O O . PRO A 1 211 ? 3.474 13.921 18.161 1.00 95.94 211 PRO A O 1
ATOM 1556 N N . PRO A 1 212 ? 2.845 13.425 20.281 1.00 94.06 212 PRO A N 1
ATOM 1557 C CA . PRO A 1 212 ? 1.420 13.421 19.988 1.00 94.06 212 PRO A CA 1
ATOM 1558 C C . PRO A 1 212 ? 0.965 14.751 19.390 1.00 94.06 212 PRO A C 1
ATOM 1560 O O . PRO A 1 212 ? 1.414 15.824 19.796 1.00 94.06 212 PRO A O 1
ATOM 1563 N N . SER A 1 213 ? 0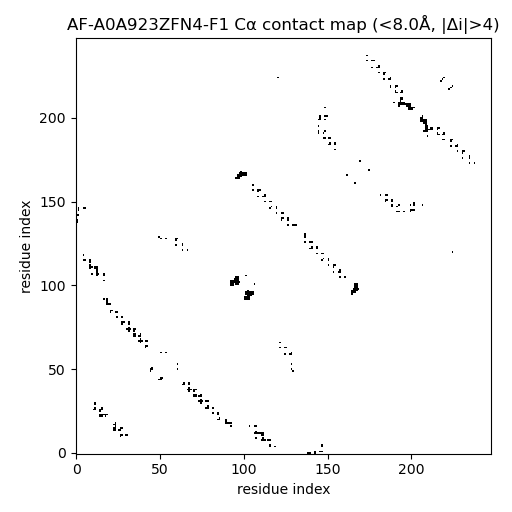.040 14.684 18.435 1.00 94.31 213 SER A N 1
ATOM 1564 C CA . SER A 1 213 ? -0.517 15.865 17.781 1.00 94.31 213 SER A CA 1
ATOM 1565 C C . SER A 1 213 ? -2.026 15.713 17.595 1.00 94.31 213 SER A C 1
ATOM 1567 O O . SER A 1 213 ? -2.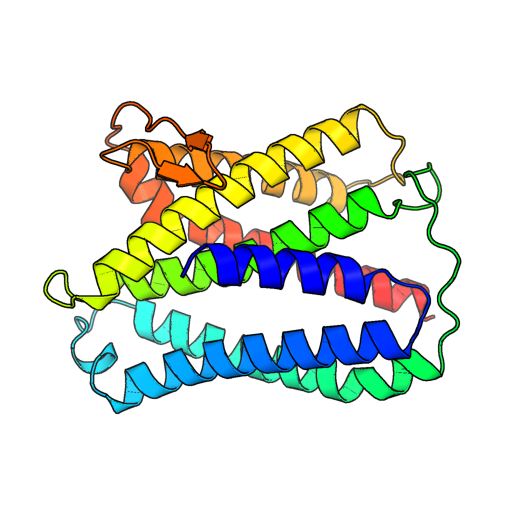462 14.681 17.080 1.00 94.31 213 SER A O 1
ATOM 1569 N N . PRO A 1 214 ? -2.838 16.733 17.935 1.00 94.56 214 PRO A N 1
ATOM 1570 C CA . PRO A 1 214 ? -4.296 16.649 17.825 1.00 94.56 214 PRO A CA 1
ATOM 1571 C C . PRO A 1 214 ? -4.782 16.500 16.377 1.00 94.56 214 PRO A C 1
ATOM 1573 O O . PRO A 1 214 ? -5.878 16.004 16.139 1.00 94.56 214 PRO A O 1
ATOM 1576 N N . ILE A 1 215 ? -3.968 16.895 15.393 1.00 97.00 215 ILE A N 1
ATOM 1577 C CA . ILE A 1 215 ? -4.303 16.740 13.971 1.00 97.00 215 ILE A CA 1
ATOM 1578 C C . ILE A 1 215 ? -3.917 15.365 13.412 1.00 97.00 215 ILE A C 1
ATOM 1580 O O . ILE A 1 215 ? -4.382 15.005 12.333 1.00 97.00 215 ILE A O 1
ATOM 1584 N N . ALA A 1 216 ? -3.086 14.581 14.111 1.00 97.62 216 ALA A N 1
ATOM 1585 C CA . ALA A 1 216 ? -2.594 13.305 13.593 1.00 97.62 216 ALA A CA 1
ATOM 1586 C C . ALA A 1 216 ? -3.727 12.291 13.412 1.00 97.62 216 ALA A C 1
ATOM 1588 O O . ALA A 1 216 ? -3.790 11.630 12.379 1.00 97.62 216 ALA A O 1
ATOM 1589 N N . GLU A 1 217 ? -4.651 12.212 14.370 1.00 95.88 217 GLU A N 1
ATOM 1590 C CA . GLU A 1 217 ? -5.758 11.259 14.322 1.00 95.88 217 GLU A CA 1
ATOM 1591 C C . GLU A 1 217 ? -6.708 11.484 13.134 1.00 95.88 217 GLU A C 1
ATOM 1593 O O . GLU A 1 217 ? -6.856 10.564 12.321 1.00 95.88 217 GLU A O 1
ATOM 1598 N N . PRO A 1 218 ? -7.322 12.671 12.952 1.00 97.00 218 PRO A N 1
ATOM 1599 C CA . PRO A 1 218 ? -8.222 12.893 11.821 1.00 97.00 218 PRO A CA 1
ATOM 1600 C C . PRO A 1 218 ? -7.501 12.783 10.471 1.00 97.00 218 PRO A C 1
ATOM 1602 O O . PRO A 1 218 ? -8.078 12.285 9.499 1.00 97.00 218 PRO A O 1
ATOM 1605 N N . LEU A 1 219 ? -6.225 13.181 10.396 1.00 98.12 219 LEU A N 1
ATOM 1606 C CA . LEU A 1 219 ? -5.434 13.011 9.180 1.00 98.12 219 LEU A CA 1
ATOM 1607 C C . LEU A 1 219 ? -5.196 11.533 8.863 1.00 98.12 219 LEU A C 1
ATOM 1609 O O . LEU A 1 219 ? -5.468 11.101 7.744 1.00 98.12 219 LEU A O 1
ATOM 1613 N N . HIS A 1 220 ? -4.721 10.752 9.832 1.00 97.75 220 HIS A N 1
ATOM 1614 C CA . HIS A 1 220 ? -4.343 9.359 9.619 1.00 97.75 220 HIS A CA 1
ATOM 1615 C C . HIS A 1 220 ? -5.548 8.445 9.389 1.00 97.75 220 HIS A C 1
ATOM 1617 O O . HIS A 1 220 ? -5.466 7.518 8.589 1.00 97.75 220 HIS A O 1
ATOM 1623 N N . ARG A 1 221 ? -6.669 8.694 10.078 1.00 94.69 221 ARG A N 1
ATOM 1624 C CA . ARG A 1 221 ? -7.846 7.811 10.037 1.00 94.69 221 ARG A CA 1
ATOM 1625 C C . ARG A 1 221 ? -8.819 8.145 8.910 1.00 94.69 221 ARG A C 1
ATOM 1627 O O . ARG A 1 221 ? -9.552 7.259 8.484 1.00 94.69 221 ARG A O 1
ATOM 1634 N N . ILE A 1 222 ? -8.848 9.395 8.437 1.00 94.06 222 ILE A N 1
ATOM 1635 C CA . ILE A 1 222 ? -9.872 9.868 7.491 1.00 94.06 222 ILE A CA 1
ATOM 1636 C C . ILE A 1 222 ? -9.231 10.510 6.261 1.00 94.06 222 ILE A C 1
ATOM 1638 O O . ILE A 1 222 ? -9.338 9.978 5.156 1.00 94.06 222 ILE A O 1
ATOM 1642 N N . VAL A 1 223 ? -8.551 11.647 6.433 1.00 97.69 223 VAL A N 1
ATOM 1643 C CA . VAL A 1 223 ? -8.160 12.506 5.301 1.00 97.69 223 VAL A CA 1
ATOM 1644 C C . VAL A 1 223 ? -7.131 11.826 4.396 1.00 97.69 223 VAL A C 1
ATOM 1646 O O . VAL A 1 223 ? -7.340 11.709 3.188 1.00 97.69 223 VAL A O 1
ATOM 1649 N N . LEU A 1 224 ? -6.019 11.356 4.961 1.00 98.25 224 LEU A N 1
ATOM 1650 C CA . LEU A 1 224 ? -4.910 10.800 4.188 1.00 98.25 224 LEU A CA 1
ATOM 1651 C C . LEU A 1 224 ? -5.261 9.455 3.527 1.00 98.25 224 LEU A C 1
ATOM 1653 O O . LEU A 1 224 ? -4.915 9.300 2.356 1.00 98.25 224 LEU A O 1
ATOM 1657 N N . PRO A 1 225 ? -5.980 8.510 4.172 1.00 96.88 225 PRO A N 1
ATOM 1658 C CA . PRO A 1 225 ? -6.447 7.296 3.501 1.00 96.88 225 PRO A CA 1
ATOM 1659 C C . PRO A 1 225 ? -7.356 7.567 2.298 1.00 96.88 225 PRO A C 1
ATOM 1661 O O . PRO A 1 225 ? -7.195 6.916 1.266 1.00 96.88 225 PRO A O 1
ATOM 1664 N N . ILE A 1 226 ? -8.274 8.539 2.385 1.00 96.56 226 ILE A N 1
ATOM 1665 C CA . ILE A 1 226 ? -9.154 8.904 1.261 1.00 96.56 226 ILE A CA 1
ATOM 1666 C C . ILE A 1 226 ? -8.325 9.456 0.100 1.00 96.56 226 ILE A C 1
ATOM 1668 O O . ILE A 1 226 ? -8.444 8.980 -1.031 1.00 96.56 226 ILE A O 1
ATOM 1672 N N . LEU A 1 227 ? -7.439 10.418 0.376 1.00 98.12 227 LEU A N 1
ATOM 1673 C CA . LEU A 1 227 ? -6.534 10.961 -0.639 1.00 98.12 227 LEU A CA 1
ATOM 1674 C C . LEU A 1 227 ? -5.650 9.864 -1.246 1.00 98.12 227 LEU A C 1
ATOM 1676 O O . LEU A 1 227 ? -5.385 9.880 -2.449 1.00 98.12 227 LEU A O 1
ATOM 1680 N N . LEU A 1 228 ? -5.232 8.889 -0.432 1.00 97.81 228 LEU A N 1
ATOM 1681 C CA . LEU A 1 228 ? -4.365 7.798 -0.865 1.00 97.81 228 LEU A CA 1
ATOM 1682 C C . LEU A 1 228 ? -5.120 6.869 -1.798 1.00 97.81 228 LEU A C 1
ATOM 1684 O O . LEU A 1 228 ? -4.599 6.551 -2.861 1.00 97.81 228 LEU A O 1
ATOM 1688 N N . ALA A 1 229 ? -6.351 6.497 -1.455 1.00 96.06 229 ALA A N 1
ATOM 1689 C CA . ALA A 1 229 ? -7.204 5.683 -2.308 1.00 96.06 229 ALA A CA 1
ATOM 1690 C C . ALA A 1 229 ? -7.461 6.358 -3.667 1.00 96.06 229 ALA A C 1
ATOM 1692 O O . ALA A 1 229 ? -7.315 5.716 -4.709 1.00 96.06 229 ALA A O 1
ATOM 1693 N N . LEU A 1 230 ? -7.765 7.662 -3.676 1.00 97.06 230 LEU A N 1
ATOM 1694 C CA . LEU A 1 230 ? -8.015 8.425 -4.904 1.00 97.06 230 LEU A CA 1
ATOM 1695 C C . LEU A 1 230 ? -6.766 8.527 -5.792 1.00 97.06 230 LEU A C 1
ATOM 1697 O O . LEU A 1 230 ? -6.825 8.224 -6.986 1.00 97.06 230 LEU A O 1
ATOM 1701 N N . LEU A 1 231 ? -5.619 8.912 -5.222 1.00 97.12 231 LEU A N 1
ATOM 1702 C CA . LEU A 1 231 ? -4.367 9.011 -5.977 1.00 97.12 231 LEU A CA 1
ATOM 1703 C C . LEU A 1 231 ? -3.859 7.642 -6.430 1.00 97.12 231 LEU A C 1
ATOM 1705 O O . LEU A 1 231 ? -3.330 7.526 -7.535 1.00 97.12 231 LEU A O 1
ATOM 1709 N N . PHE A 1 232 ? -4.041 6.600 -5.618 1.00 95.38 232 PHE A N 1
ATOM 1710 C CA . PHE A 1 232 ? -3.704 5.231 -5.992 1.00 95.38 232 PHE A CA 1
ATOM 1711 C C . PHE A 1 232 ? -4.557 4.756 -7.174 1.00 95.38 232 PHE A C 1
ATOM 1713 O O . PHE A 1 232 ? -4.015 4.219 -8.140 1.00 95.38 232 PHE A O 1
ATOM 1720 N N . ALA A 1 233 ? -5.868 5.016 -7.156 1.00 94.75 233 ALA A N 1
ATOM 1721 C CA . ALA A 1 233 ? -6.758 4.698 -8.271 1.00 94.75 233 ALA A CA 1
ATOM 1722 C C . ALA A 1 233 ? -6.365 5.454 -9.553 1.00 94.75 233 ALA A C 1
ATOM 1724 O O . ALA A 1 233 ? -6.266 4.849 -10.624 1.00 94.75 233 ALA A O 1
ATOM 1725 N N . ALA A 1 234 ? -6.061 6.752 -9.450 1.00 95.56 234 ALA A N 1
ATOM 1726 C CA . ALA A 1 234 ? -5.582 7.551 -10.578 1.00 95.56 234 ALA A CA 1
ATOM 1727 C C . ALA A 1 234 ? -4.241 7.030 -11.132 1.00 95.56 234 ALA A C 1
ATOM 1729 O O . ALA A 1 234 ? -4.063 6.930 -12.349 1.00 95.56 234 ALA A O 1
ATOM 1730 N N . HIS A 1 235 ? -3.313 6.644 -10.250 1.00 95.00 235 HIS A N 1
ATOM 1731 C CA . HIS A 1 235 ? -2.032 6.043 -10.617 1.00 95.00 235 HIS A CA 1
ATOM 1732 C C . HIS A 1 235 ? -2.216 4.715 -11.361 1.00 95.00 235 HIS A C 1
ATOM 1734 O O . HIS A 1 235 ? -1.633 4.526 -12.431 1.00 95.00 235 HIS A O 1
ATOM 1740 N N . LEU A 1 236 ? -3.076 3.830 -10.850 1.00 93.44 236 LEU A N 1
ATOM 1741 C CA . LEU A 1 236 ? -3.400 2.558 -11.492 1.00 93.44 236 LEU A CA 1
ATOM 1742 C C . LEU A 1 236 ? -4.035 2.769 -12.876 1.00 93.44 236 LEU A C 1
ATOM 1744 O O . LEU A 1 236 ? -3.617 2.140 -13.848 1.00 93.44 236 LEU A O 1
ATOM 1748 N N . GLY A 1 237 ? -4.987 3.700 -12.997 1.00 93.25 237 GLY A N 1
ATOM 1749 C CA . GLY A 1 237 ? -5.602 4.057 -14.279 1.00 93.25 237 GLY A CA 1
ATOM 1750 C C . GLY A 1 237 ? -4.584 4.594 -15.294 1.00 93.25 237 GLY A C 1
ATOM 1751 O O . GLY A 1 237 ? -4.588 4.196 -16.462 1.00 93.25 237 GLY A O 1
ATOM 1752 N N . GLY A 1 238 ? -3.653 5.440 -14.843 1.00 91.81 238 GLY A N 1
ATOM 1753 C CA . GLY A 1 238 ? -2.531 5.918 -15.652 1.00 91.81 238 GLY A CA 1
ATOM 1754 C C . GLY A 1 238 ? -1.623 4.784 -16.139 1.00 91.81 238 GLY A C 1
ATOM 1755 O O . GLY A 1 238 ? -1.265 4.749 -17.319 1.00 91.81 238 GLY A O 1
ATOM 1756 N N . ALA A 1 239 ? -1.306 3.823 -15.266 1.00 89.81 239 ALA A N 1
ATOM 1757 C CA . ALA A 1 239 ? -0.492 2.658 -15.603 1.00 89.81 239 ALA A CA 1
ATOM 1758 C C . ALA A 1 239 ? -1.172 1.759 -16.650 1.00 89.81 239 ALA A C 1
ATOM 1760 O O . ALA A 1 239 ? -0.553 1.409 -17.656 1.00 89.81 239 ALA A O 1
ATOM 1761 N N . VAL A 1 240 ? -2.461 1.447 -16.476 1.00 90.75 240 VAL A N 1
ATOM 1762 C CA . VAL A 1 240 ? -3.241 0.656 -17.446 1.00 90.75 240 VAL A CA 1
ATOM 1763 C C . VAL A 1 240 ? -3.283 1.349 -18.811 1.00 90.75 240 VAL A C 1
AT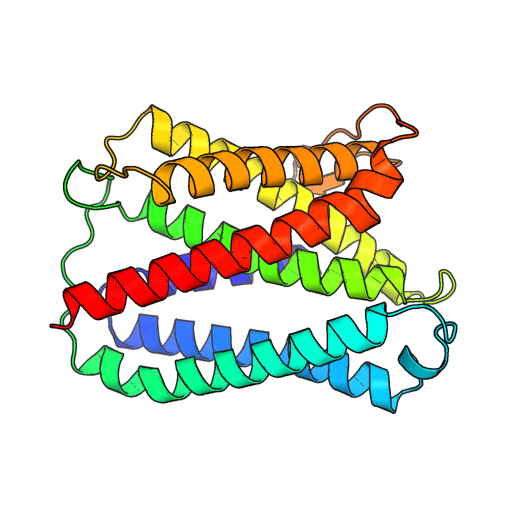OM 1765 O O . VAL A 1 240 ? -3.032 0.715 -19.840 1.00 90.75 240 VAL A O 1
ATOM 1768 N N . LYS A 1 241 ? -3.520 2.667 -18.837 1.00 89.88 241 LYS A N 1
ATOM 1769 C CA . LYS A 1 241 ? -3.509 3.465 -20.072 1.00 89.88 241 LYS A CA 1
ATOM 1770 C C . LYS A 1 241 ? -2.148 3.431 -20.772 1.00 89.88 241 LYS A C 1
ATOM 1772 O O . LYS A 1 241 ? -2.104 3.327 -21.998 1.00 89.88 241 LYS A O 1
ATOM 1777 N N . ALA A 1 242 ? -1.051 3.518 -20.019 1.00 86.12 242 ALA A N 1
ATOM 1778 C CA . ALA A 1 242 ? 0.302 3.442 -20.566 1.00 86.12 242 ALA A CA 1
ATOM 1779 C C . ALA A 1 242 ? 0.588 2.060 -21.177 1.00 86.12 242 ALA A C 1
ATOM 1781 O O . ALA A 1 242 ? 1.062 1.979 -22.308 1.00 86.12 242 ALA A O 1
ATOM 1782 N N . ILE A 1 243 ? 0.214 0.980 -20.484 1.00 83.94 243 ILE A N 1
ATOM 1783 C CA . ILE A 1 243 ? 0.358 -0.397 -20.983 1.00 83.94 243 ILE A CA 1
ATOM 1784 C C . ILE A 1 243 ? -0.435 -0.602 -22.278 1.00 83.94 243 ILE A C 1
ATOM 1786 O O . ILE A 1 243 ? 0.094 -1.158 -23.238 1.00 83.94 243 ILE A O 1
ATOM 1790 N N . GLY A 1 244 ? -1.671 -0.100 -22.348 1.00 83.75 244 GLY A N 1
ATOM 1791 C CA . GLY A 1 244 ? -2.499 -0.201 -23.552 1.00 83.75 244 GLY A CA 1
ATOM 1792 C C . GLY A 1 244 ? -1.949 0.563 -24.763 1.00 83.75 244 GLY A C 1
ATOM 1793 O O . GLY A 1 244 ? -2.254 0.202 -25.895 1.00 83.75 244 GLY A O 1
ATOM 1794 N N . ARG A 1 245 ? -1.132 1.606 -24.556 1.00 84.88 245 ARG A N 1
ATOM 1795 C CA . ARG A 1 245 ? -0.446 2.317 -25.650 1.00 84.88 245 ARG A CA 1
ATOM 1796 C C . ARG A 1 245 ? 0.763 1.557 -26.187 1.00 84.88 245 ARG A C 1
ATOM 1798 O O . ARG A 1 245 ? 1.021 1.675 -27.369 1.00 84.88 245 ARG A O 1
ATOM 1805 N N . MET A 1 246 ? 1.460 0.792 -25.347 1.00 74.56 246 MET A N 1
ATOM 1806 C CA . MET A 1 246 ? 2.609 -0.029 -25.762 1.00 74.56 246 MET A CA 1
ATOM 1807 C C . MET A 1 246 ? 2.202 -1.328 -26.475 1.00 74.56 246 MET A C 1
ATOM 1809 O O . MET A 1 246 ? 3.048 -2.000 -27.049 1.00 74.56 246 MET A O 1
ATOM 1813 N N . ALA A 1 247 ? 0.930 -1.725 -26.369 1.00 70.88 247 ALA A N 1
ATOM 1814 C CA . ALA A 1 247 ? 0.398 -2.944 -26.978 1.00 70.88 247 ALA A CA 1
ATOM 1815 C C . ALA A 1 247 ? -0.211 -2.729 -28.378 1.00 70.88 247 ALA A C 1
ATOM 1817 O O . ALA A 1 247 ? -0.659 -3.703 -28.979 1.00 70.88 247 ALA A O 1
ATOM 1818 N N . ARG A 1 248 ? -0.276 -1.477 -28.844 1.00 63.19 248 ARG A N 1
ATOM 1819 C CA . ARG A 1 248 ? -0.662 -1.090 -30.206 1.00 63.19 248 ARG A CA 1
ATOM 1820 C C . ARG A 1 248 ? 0.593 -0.764 -30.994 1.00 63.19 248 ARG A C 1
ATOM 1822 O O . ARG A 1 248 ? 0.594 -1.086 -32.196 1.00 63.19 248 ARG A O 1
#

Mean predicted aligned error: 3.83 Å

Secondary structure (DSSP, 8-state):
-HHHHHHHHHHHHHHTT-S-HHHHHHH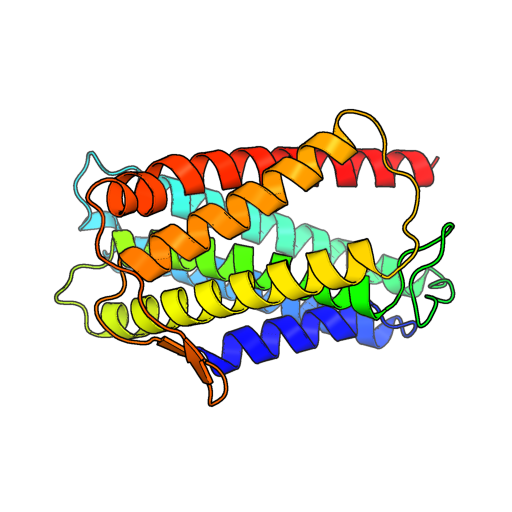HHHHHHHHHHHHHHHHHHHHSSTTTTS-TT--HHHHHHHHHHHHHHHHHHHHHHHHHHHHS--PPPPSS--SS---HHHHHHHHHHHHHHHHHHHHHHHHHHS-TT-HHHHHHHHHHHHHHHHHHHHHHHHHHHHHHS------THHHHHHHHHHHHHHHHHHHHHHH-SSPEEETTEEEPPPPP-TTHHHIIIIIHHHHHHHHHHHHHHHHHHHHHHHT-